Protein AF-A0A7Z9GWT7-F1 (afdb_monomer)

Radius of gyration: 31.23 Å; Cα contacts (8 Å, |Δi|>4): 702; chains: 1; bounding box: 98×39×109 Å

Structure (mmCIF, N/CA/C/O backbone):
data_AF-A0A7Z9GWT7-F1
#
_entry.id   AF-A0A7Z9GWT7-F1
#
loop_
_atom_site.group_PDB
_atom_site.id
_atom_site.type_symbol
_atom_site.label_atom_id
_atom_site.label_alt_id
_atom_site.label_comp_id
_atom_site.label_asym_id
_atom_site.label_entity_id
_atom_site.label_seq_id
_atom_site.pdbx_PDB_ins_code
_atom_site.Cartn_x
_atom_site.Cartn_y
_atom_site.Cartn_z
_atom_site.occupancy
_atom_site.B_iso_or_equiv
_atom_site.auth_seq_id
_atom_site.auth_comp_id
_atom_site.auth_asym_id
_atom_site.auth_atom_id
_atom_site.pdbx_PDB_model_num
ATOM 1 N N . MET A 1 1 ? 52.414 0.868 -56.654 1.00 43.12 1 MET A N 1
ATOM 2 C CA . MET A 1 1 ? 51.723 0.752 -55.351 1.00 43.12 1 MET A CA 1
ATOM 3 C C . MET A 1 1 ? 50.349 1.376 -55.510 1.00 43.12 1 MET A C 1
ATOM 5 O O . MET A 1 1 ? 50.290 2.550 -55.842 1.00 43.12 1 MET A O 1
ATOM 9 N N . ILE A 1 2 ? 49.265 0.613 -55.367 1.00 49.88 2 ILE A N 1
ATOM 10 C CA . ILE A 1 2 ? 47.903 1.167 -55.417 1.00 49.88 2 ILE A CA 1
ATOM 11 C C . ILE A 1 2 ? 47.632 1.771 -54.037 1.00 49.88 2 ILE A C 1
ATOM 13 O O . ILE A 1 2 ? 47.639 1.039 -53.046 1.00 49.88 2 ILE A O 1
ATOM 17 N N . SER A 1 3 ? 47.468 3.093 -53.942 1.00 56.50 3 SER A N 1
ATOM 18 C CA . SER A 1 3 ? 47.116 3.729 -52.673 1.00 56.50 3 SER A CA 1
ATOM 19 C C . SER A 1 3 ? 45.670 3.374 -52.325 1.00 56.50 3 SER A C 1
ATOM 21 O O . SER A 1 3 ? 44.743 3.606 -53.096 1.00 56.50 3 SER A O 1
ATOM 23 N N . ARG A 1 4 ? 45.463 2.769 -51.152 1.00 74.06 4 ARG A N 1
ATOM 24 C CA . ARG A 1 4 ? 44.128 2.624 -50.569 1.00 74.06 4 ARG A CA 1
ATOM 25 C C . ARG A 1 4 ? 43.854 3.872 -49.746 1.00 74.06 4 ARG A C 1
ATOM 27 O O . ARG A 1 4 ? 44.482 4.076 -48.711 1.00 74.06 4 ARG A O 1
ATOM 34 N N . THR A 1 5 ? 42.943 4.711 -50.217 1.00 76.25 5 THR A N 1
ATOM 35 C CA . THR A 1 5 ? 42.474 5.878 -49.467 1.00 76.25 5 THR A CA 1
ATOM 36 C C . THR A 1 5 ? 41.153 5.526 -48.795 1.00 76.25 5 THR A C 1
ATOM 38 O O . THR A 1 5 ? 40.232 5.058 -49.455 1.00 76.25 5 THR A O 1
ATOM 41 N N . SER A 1 6 ? 41.063 5.742 -47.484 1.00 82.56 6 SER A N 1
ATOM 42 C CA . SER A 1 6 ? 39.825 5.588 -46.714 1.00 82.56 6 SER A CA 1
ATOM 43 C C . SER A 1 6 ? 39.274 6.962 -46.338 1.00 82.56 6 SER A C 1
ATOM 45 O O . SER A 1 6 ? 40.044 7.903 -46.127 1.00 82.56 6 SER A O 1
ATOM 47 N N . ARG A 1 7 ? 37.948 7.082 -46.255 1.00 80.56 7 ARG A N 1
ATOM 48 C CA . ARG A 1 7 ? 37.246 8.251 -45.713 1.00 80.56 7 ARG A CA 1
ATOM 49 C C . ARG A 1 7 ? 36.142 7.769 -44.780 1.00 80.56 7 ARG A C 1
ATOM 51 O O . ARG A 1 7 ? 35.404 6.853 -45.129 1.00 80.56 7 ARG A O 1
ATOM 58 N N . THR A 1 8 ? 36.022 8.415 -43.628 1.00 83.75 8 THR A N 1
ATOM 59 C CA . THR A 1 8 ? 34.967 8.143 -42.647 1.00 83.75 8 THR A CA 1
ATOM 60 C C . THR A 1 8 ? 33.866 9.184 -42.792 1.00 83.75 8 THR A C 1
ATOM 62 O O . THR A 1 8 ? 34.156 10.373 -42.922 1.00 83.75 8 THR A O 1
ATOM 65 N N . LEU A 1 9 ? 32.610 8.739 -42.770 1.00 81.31 9 LEU A N 1
ATOM 66 C CA . LEU A 1 9 ? 31.438 9.605 -42.719 1.00 81.31 9 LEU A CA 1
ATOM 67 C C . LEU A 1 9 ? 30.723 9.386 -41.385 1.00 81.31 9 LEU A C 1
ATOM 69 O O . LEU A 1 9 ? 30.187 8.306 -41.143 1.00 81.31 9 LEU A O 1
ATOM 73 N N . ASP A 1 10 ? 30.687 10.419 -40.549 1.00 83.00 10 ASP A N 1
ATOM 74 C CA . ASP A 1 10 ? 29.952 10.389 -39.287 1.00 83.00 10 ASP A CA 1
ATOM 75 C C . ASP A 1 10 ? 28.521 10.887 -39.499 1.00 83.00 10 ASP A C 1
ATOM 77 O O . ASP A 1 10 ? 28.295 12.041 -39.868 1.00 83.00 10 ASP A O 1
ATOM 81 N N . VAL A 1 11 ? 27.539 10.028 -39.226 1.00 82.19 11 VAL A N 1
ATOM 82 C CA . VAL A 1 11 ? 26.118 10.390 -39.266 1.00 82.19 11 VAL A CA 1
ATOM 83 C C . VAL A 1 11 ? 25.553 10.397 -37.852 1.00 82.19 11 VAL A C 1
ATOM 85 O O . VAL A 1 11 ? 25.554 9.383 -37.158 1.00 82.19 11 VAL A O 1
ATOM 88 N N . ARG A 1 12 ? 25.060 11.564 -37.422 1.00 84.38 12 ARG A N 1
ATOM 89 C CA . ARG A 1 12 ? 24.382 11.746 -36.133 1.00 84.38 12 ARG A CA 1
ATOM 90 C C . ARG A 1 12 ? 22.877 11.769 -36.348 1.00 84.38 12 ARG A C 1
ATOM 92 O O . ARG A 1 12 ? 22.365 12.607 -37.086 1.00 84.38 12 ARG A O 1
ATOM 99 N N . CYS A 1 13 ? 22.173 10.876 -35.666 1.00 80.69 13 CYS A N 1
ATOM 100 C CA . CYS A 1 13 ? 20.720 10.776 -35.722 1.00 80.69 13 CYS A CA 1
ATOM 101 C C . CYS A 1 13 ? 20.126 10.980 -34.327 1.00 80.69 13 CYS A C 1
ATOM 103 O O . CYS A 1 13 ? 20.696 10.528 -33.336 1.00 80.69 13 CYS A O 1
ATOM 105 N N . GLN A 1 14 ? 18.955 11.615 -34.259 1.00 83.12 14 GLN A N 1
ATOM 106 C CA . GLN A 1 14 ? 18.136 11.676 -33.051 1.00 83.12 14 GLN A CA 1
ATOM 107 C C . GLN A 1 14 ? 16.881 10.831 -33.264 1.00 83.12 14 GLN A C 1
ATOM 109 O O . GLN A 1 14 ? 16.105 11.072 -34.191 1.00 83.12 14 GLN A O 1
ATOM 114 N N . ALA A 1 15 ? 16.684 9.840 -32.403 1.00 80.75 15 ALA A N 1
ATOM 115 C CA . ALA A 1 15 ? 15.474 9.035 -32.390 1.00 80.75 15 ALA A CA 1
ATOM 116 C C . ALA A 1 15 ? 14.265 9.886 -31.968 1.00 80.75 15 ALA A C 1
ATOM 118 O O . ALA A 1 15 ? 14.306 10.536 -30.926 1.00 80.75 15 ALA A O 1
ATOM 119 N N . LYS A 1 16 ? 13.185 9.865 -32.759 1.00 81.31 16 LYS A N 1
ATOM 120 C CA . LYS A 1 16 ? 11.905 10.518 -32.414 1.00 81.31 16 LYS A CA 1
ATOM 121 C C . LYS A 1 16 ? 10.839 9.540 -31.914 1.00 81.31 16 LYS A C 1
ATOM 123 O O . LYS A 1 16 ? 9.892 9.956 -31.260 1.00 81.31 16 LYS A O 1
ATOM 128 N N . SER A 1 17 ? 10.986 8.254 -32.220 1.00 76.50 17 SER A N 1
ATOM 129 C CA . SER A 1 17 ? 10.053 7.194 -31.841 1.00 76.50 17 SER A CA 1
ATOM 130 C C . SER A 1 17 ? 10.798 5.878 -31.637 1.00 76.50 17 SER A C 1
ATOM 132 O O . SER A 1 17 ? 11.856 5.663 -32.230 1.00 76.50 17 SER A O 1
ATOM 134 N N . ALA A 1 18 ? 10.231 4.991 -30.819 1.00 83.00 18 ALA A N 1
ATOM 135 C CA . ALA A 1 18 ? 10.712 3.620 -30.686 1.00 83.00 18 ALA A CA 1
ATOM 136 C C . ALA A 1 18 ? 10.493 2.813 -31.976 1.00 83.00 18 ALA A C 1
ATOM 138 O O . ALA A 1 18 ? 9.596 3.120 -32.764 1.00 83.00 18 ALA A O 1
ATOM 139 N N . GLY A 1 19 ? 11.296 1.768 -32.163 1.00 81.75 19 GLY A N 1
ATOM 140 C CA . GLY A 1 19 ? 11.216 0.862 -33.304 1.00 81.75 19 GLY A CA 1
ATOM 141 C C . GLY A 1 19 ? 12.569 0.272 -33.689 1.00 81.75 19 GLY A C 1
ATOM 142 O O . GLY A 1 19 ? 13.622 0.785 -33.305 1.00 81.75 19 GLY A O 1
ATOM 143 N N . ASP A 1 20 ? 12.526 -0.803 -34.469 1.00 86.06 20 ASP A N 1
ATOM 144 C CA . ASP A 1 20 ? 13.714 -1.388 -35.080 1.00 86.06 20 ASP A CA 1
ATOM 145 C C . ASP A 1 20 ? 14.019 -0.636 -36.381 1.00 86.06 20 ASP A C 1
ATOM 147 O O . ASP A 1 20 ? 13.187 -0.563 -37.287 1.00 86.06 20 ASP A O 1
ATOM 151 N N . ILE A 1 21 ? 15.206 -0.039 -36.465 1.00 88.38 21 ILE A N 1
ATOM 152 C CA . ILE A 1 21 ? 15.663 0.713 -37.634 1.00 88.38 21 ILE A CA 1
ATOM 153 C C . ILE A 1 21 ? 16.836 -0.022 -38.263 1.00 88.38 21 ILE A C 1
ATOM 155 O O . ILE A 1 21 ? 17.791 -0.391 -37.584 1.00 88.38 21 ILE A O 1
ATOM 159 N N . VAL A 1 22 ? 16.788 -0.180 -39.584 1.00 89.81 22 VAL A N 1
ATOM 160 C CA . VAL A 1 22 ? 17.919 -0.657 -40.379 1.00 89.81 22 VAL A CA 1
ATOM 161 C C . VAL A 1 22 ? 18.419 0.491 -41.244 1.00 89.81 22 VAL A C 1
ATOM 163 O O . VAL A 1 22 ? 17.719 0.956 -42.143 1.00 89.81 22 VAL A O 1
ATOM 166 N N . TYR A 1 23 ? 19.644 0.937 -40.986 1.00 86.94 23 TYR A N 1
ATOM 167 C CA . TYR A 1 23 ? 20.352 1.873 -41.849 1.00 86.94 23 TYR A CA 1
ATOM 168 C C . TYR A 1 23 ? 21.039 1.095 -42.960 1.00 86.94 23 TYR A C 1
ATOM 170 O O . TYR A 1 23 ? 21.875 0.237 -42.682 1.00 86.94 23 TYR A O 1
ATOM 178 N N . ARG A 1 24 ? 20.686 1.395 -44.213 1.00 90.62 24 ARG A N 1
ATOM 179 C CA . ARG A 1 24 ? 21.324 0.819 -45.400 1.00 90.62 24 ARG A CA 1
ATOM 180 C C . ARG A 1 24 ? 22.229 1.843 -46.062 1.00 90.62 24 ARG A C 1
ATOM 182 O O . ARG A 1 24 ? 21.809 2.960 -46.348 1.00 90.62 24 ARG A O 1
ATOM 189 N N . TRP A 1 25 ? 23.447 1.413 -46.336 1.00 89.00 25 TRP A N 1
ATOM 190 C CA . TRP A 1 25 ? 24.470 2.153 -47.047 1.00 89.00 25 TRP A CA 1
ATOM 191 C C . TRP A 1 25 ? 24.622 1.555 -48.431 1.00 89.00 25 TRP A C 1
ATOM 193 O O . TRP A 1 25 ? 24.753 0.342 -48.571 1.00 89.00 25 TRP A O 1
ATOM 203 N N . ASN A 1 26 ? 24.609 2.414 -49.440 1.00 91.31 26 ASN A N 1
ATOM 204 C CA . ASN A 1 26 ? 24.820 2.037 -50.826 1.00 91.31 26 ASN A CA 1
ATOM 205 C C . ASN A 1 26 ? 25.968 2.900 -51.353 1.00 91.31 26 ASN A C 1
ATOM 207 O O . ASN A 1 26 ? 25.861 4.126 -51.350 1.00 91.31 26 ASN A O 1
ATOM 211 N N . ALA A 1 27 ? 27.069 2.266 -51.748 1.00 89.19 27 ALA A N 1
ATOM 212 C CA . ALA A 1 27 ? 28.190 2.940 -52.387 1.00 89.19 27 ALA A CA 1
ATOM 213 C C . ALA A 1 27 ? 28.307 2.460 -53.834 1.00 89.19 27 ALA A C 1
ATOM 215 O O . ALA A 1 27 ? 28.219 1.261 -54.106 1.00 89.19 27 ALA A O 1
ATOM 216 N N . ARG A 1 28 ? 28.483 3.409 -54.756 1.00 91.75 28 ARG A N 1
ATOM 217 C CA . ARG A 1 28 ? 28.613 3.175 -56.197 1.00 91.75 28 ARG A CA 1
ATOM 218 C C . ARG A 1 28 ? 29.814 3.934 -56.737 1.00 91.75 28 ARG A C 1
ATOM 220 O O . ARG A 1 28 ? 30.127 5.007 -56.221 1.00 91.75 28 ARG A O 1
ATOM 227 N N . SER A 1 29 ? 30.441 3.400 -57.773 1.00 90.25 29 SER A N 1
ATOM 228 C CA . SER A 1 29 ? 31.495 4.066 -58.539 1.00 90.25 29 SER A CA 1
ATOM 229 C C . SER A 1 29 ? 31.115 4.194 -60.014 1.00 90.25 29 SER A C 1
ATOM 231 O O . SER A 1 29 ? 30.235 3.490 -60.512 1.00 90.25 29 SER A O 1
ATOM 233 N N . ASP A 1 30 ? 31.793 5.104 -60.714 1.00 91.25 30 ASP A N 1
ATOM 234 C CA . ASP A 1 30 ? 31.515 5.427 -62.120 1.00 91.25 30 ASP A CA 1
ATOM 235 C C . ASP A 1 30 ? 31.827 4.265 -63.082 1.00 91.25 30 ASP A C 1
ATOM 237 O O . ASP A 1 30 ? 31.249 4.182 -64.162 1.00 91.25 30 ASP A O 1
ATOM 241 N N . ASP A 1 31 ? 32.704 3.338 -62.682 1.00 91.62 31 ASP A N 1
ATOM 242 C CA . ASP A 1 31 ? 33.019 2.097 -63.407 1.00 91.62 31 ASP A CA 1
ATOM 243 C C . ASP A 1 31 ? 32.009 0.961 -63.143 1.00 91.62 31 ASP A C 1
ATOM 245 O O . ASP A 1 31 ? 32.187 -0.161 -63.617 1.00 91.62 31 ASP A O 1
ATOM 249 N N . GLY A 1 32 ? 30.925 1.252 -62.417 1.00 88.69 32 GLY A N 1
ATOM 250 C CA . GLY A 1 32 ? 29.801 0.342 -62.217 1.00 88.69 32 GLY A CA 1
ATOM 251 C C . GLY A 1 32 ? 29.929 -0.593 -61.015 1.00 88.69 32 GLY A C 1
ATOM 252 O O . GLY A 1 32 ? 29.066 -1.458 -60.850 1.00 88.69 32 GLY A O 1
ATOM 253 N N . LEU A 1 33 ? 30.945 -0.442 -60.153 1.00 91.19 33 LEU A N 1
ATOM 254 C CA . LEU A 1 33 ? 30.978 -1.195 -58.897 1.00 91.19 33 LEU A CA 1
ATOM 255 C C . LEU A 1 33 ? 29.902 -0.676 -57.944 1.00 91.19 33 LEU A C 1
ATOM 257 O O . LEU A 1 33 ? 29.632 0.521 -57.836 1.00 91.19 33 LEU A O 1
ATOM 261 N N . HIS A 1 34 ? 29.301 -1.607 -57.216 1.00 92.19 34 HIS A N 1
ATOM 262 C CA . HIS A 1 34 ? 28.263 -1.334 -56.239 1.00 92.19 34 HIS A CA 1
ATOM 263 C C . HIS A 1 34 ? 28.467 -2.234 -55.023 1.00 92.19 34 HIS A C 1
ATOM 265 O O . HIS A 1 34 ? 28.749 -3.424 -55.159 1.00 92.19 34 HIS A O 1
ATOM 271 N N . VAL A 1 35 ? 28.353 -1.657 -53.829 1.00 92.69 35 VAL A N 1
ATOM 272 C CA . VAL A 1 35 ? 28.377 -2.396 -52.567 1.00 92.69 35 VAL A CA 1
ATOM 273 C C . VAL A 1 35 ? 27.278 -1.880 -51.649 1.00 92.69 35 VAL A C 1
ATOM 275 O O . VAL A 1 35 ? 27.015 -0.675 -51.574 1.00 92.69 35 VAL A O 1
ATOM 278 N N . GLU A 1 36 ? 26.642 -2.804 -50.935 1.00 93.56 36 GLU A N 1
ATOM 279 C CA . GLU A 1 36 ? 25.680 -2.489 -49.886 1.00 93.56 36 GLU A CA 1
ATOM 280 C C . GLU A 1 36 ? 26.184 -2.970 -48.536 1.00 93.56 36 GLU A C 1
ATOM 282 O O . GLU A 1 36 ? 26.853 -3.996 -48.421 1.00 93.56 36 GLU A O 1
ATOM 287 N N . SER A 1 37 ? 25.840 -2.218 -47.501 1.00 91.44 37 SER A N 1
ATOM 288 C CA . SER A 1 37 ? 26.048 -2.615 -46.117 1.00 91.44 37 SER A CA 1
ATOM 289 C C . SER A 1 37 ? 24.869 -2.142 -45.284 1.00 91.44 37 SER A C 1
ATOM 291 O O . SER A 1 37 ? 24.210 -1.158 -45.623 1.00 91.44 37 SER A O 1
ATOM 293 N N . SER A 1 38 ? 24.578 -2.832 -44.188 1.00 91.50 38 SER A N 1
ATOM 294 C CA . SER A 1 38 ? 23.475 -2.462 -43.310 1.00 91.50 38 SER A CA 1
ATOM 295 C C . SER A 1 38 ? 23.840 -2.600 -41.844 1.00 91.50 38 SER A C 1
ATOM 297 O O . SER A 1 38 ? 24.479 -3.575 -41.460 1.00 91.50 38 SER A O 1
ATOM 299 N N . THR A 1 39 ? 23.339 -1.673 -41.032 1.00 89.38 39 THR A N 1
ATOM 300 C CA . THR A 1 39 ? 23.406 -1.719 -39.569 1.00 89.38 39 THR A CA 1
ATOM 301 C C . THR A 1 39 ? 21.999 -1.625 -39.005 1.00 89.38 39 THR A C 1
ATOM 303 O O . THR A 1 39 ? 21.246 -0.721 -39.366 1.00 89.38 39 THR A O 1
ATOM 306 N N . ALA A 1 40 ? 21.649 -2.544 -38.109 1.00 88.88 40 ALA A N 1
ATOM 307 C CA . ALA A 1 40 ? 20.389 -2.517 -37.382 1.00 88.88 40 ALA A CA 1
ATOM 308 C C . ALA A 1 40 ? 20.576 -1.912 -35.982 1.00 88.88 40 ALA A C 1
ATOM 310 O O . ALA A 1 40 ? 21.547 -2.219 -35.294 1.00 88.88 40 ALA A O 1
ATOM 311 N N . THR A 1 41 ? 19.612 -1.099 -35.557 1.00 85.56 41 THR A N 1
ATOM 312 C CA . THR A 1 41 ? 19.532 -0.499 -34.222 1.00 85.56 41 THR A CA 1
ATOM 313 C C . THR A 1 41 ? 18.096 -0.601 -33.718 1.00 85.56 41 THR A C 1
ATOM 315 O O . THR A 1 41 ? 17.166 -0.201 -34.414 1.00 85.56 41 THR A O 1
ATOM 318 N N . SER A 1 42 ? 17.907 -1.084 -32.490 1.00 82.00 42 SER A N 1
ATOM 319 C CA . SER A 1 42 ? 16.604 -1.089 -31.810 1.00 82.00 42 SER A CA 1
ATOM 320 C C . SER A 1 42 ? 16.487 0.143 -30.917 1.00 82.00 42 SER A C 1
ATOM 322 O O . SER A 1 42 ? 17.248 0.287 -29.962 1.00 82.00 42 SER A O 1
ATOM 324 N N . ILE A 1 43 ? 15.507 1.005 -31.181 1.00 84.50 43 ILE A N 1
ATOM 325 C CA . ILE A 1 43 ? 15.161 2.140 -30.321 1.00 84.50 43 ILE A CA 1
ATOM 326 C C . ILE A 1 43 ? 14.033 1.705 -29.392 1.00 84.50 43 ILE A C 1
ATOM 328 O O . ILE A 1 43 ? 12.952 1.324 -29.840 1.00 84.50 43 ILE A O 1
ATOM 332 N N . THR A 1 44 ? 14.263 1.786 -28.088 1.00 80.62 44 THR A N 1
ATOM 333 C CA . THR A 1 44 ? 13.283 1.404 -27.068 1.00 80.62 44 THR A CA 1
ATOM 334 C C . THR A 1 44 ? 12.715 2.635 -26.372 1.00 80.62 44 THR A C 1
ATOM 336 O O . THR A 1 44 ? 13.449 3.579 -26.101 1.00 80.62 44 THR A O 1
ATOM 339 N N . ALA A 1 45 ? 11.424 2.608 -26.040 1.00 82.06 45 ALA A N 1
ATOM 340 C CA . ALA A 1 45 ? 10.778 3.614 -25.198 1.00 82.06 45 ALA A CA 1
ATOM 341 C C . ALA A 1 45 ? 10.105 2.936 -24.004 1.00 82.06 45 ALA A C 1
ATOM 343 O O . ALA A 1 45 ? 9.613 1.812 -24.134 1.00 82.06 45 ALA A O 1
ATOM 344 N N . ALA A 1 46 ? 10.078 3.631 -22.867 1.00 85.56 46 ALA A N 1
ATOM 345 C CA . ALA A 1 46 ? 9.307 3.235 -21.698 1.00 85.56 46 ALA A CA 1
ATOM 346 C C . ALA A 1 46 ? 7.825 3.088 -22.066 1.00 85.56 46 ALA A C 1
ATOM 348 O O . ALA A 1 46 ? 7.270 3.912 -22.794 1.00 85.56 46 ALA A O 1
ATOM 349 N N . LYS A 1 47 ? 7.185 2.027 -21.572 1.00 90.00 47 LYS A N 1
ATOM 350 C CA . LYS A 1 47 ? 5.758 1.785 -21.788 1.00 90.00 47 LYS A CA 1
ATOM 351 C C . LYS A 1 47 ? 5.180 0.974 -20.640 1.00 90.00 47 LYS A C 1
ATOM 353 O O . LYS A 1 47 ? 5.654 -0.126 -20.344 1.00 90.00 47 LYS A O 1
ATOM 358 N N . LEU A 1 48 ? 4.131 1.513 -20.036 1.00 91.31 48 LEU A N 1
ATOM 359 C CA . LEU A 1 48 ? 3.418 0.907 -18.920 1.00 91.31 48 LEU A CA 1
ATOM 360 C C . LEU A 1 48 ? 1.979 0.574 -19.330 1.00 91.31 48 LEU A C 1
ATOM 362 O O . LEU A 1 48 ? 1.394 1.239 -20.180 1.00 91.31 48 LEU A O 1
ATOM 366 N N . ASP A 1 49 ? 1.430 -0.470 -18.730 1.00 93.50 49 ASP A N 1
ATOM 367 C CA . ASP A 1 49 ? 0.046 -0.907 -18.869 1.00 93.50 49 ASP A CA 1
ATOM 368 C C . ASP A 1 49 ? -0.531 -1.127 -17.467 1.00 93.50 49 ASP A C 1
ATOM 370 O O . ASP A 1 49 ? 0.132 -1.721 -16.612 1.00 93.50 49 ASP A O 1
ATOM 374 N N . VAL A 1 50 ? -1.738 -0.623 -17.216 1.00 94.75 50 VAL A N 1
ATOM 375 C CA . VAL A 1 50 ? -2.406 -0.709 -15.912 1.00 94.75 50 VAL A CA 1
ATOM 376 C C . VAL A 1 50 ? -3.825 -1.207 -16.130 1.00 94.75 50 VAL A C 1
ATOM 378 O O . VAL A 1 50 ? -4.571 -0.662 -16.939 1.00 94.75 50 VAL A O 1
ATOM 381 N N . SER A 1 51 ? -4.211 -2.249 -15.403 1.00 92.44 51 SER A N 1
ATOM 382 C CA . SER A 1 51 ? -5.559 -2.814 -15.452 1.00 92.44 51 SER A CA 1
ATOM 383 C C . SER A 1 51 ? -6.043 -3.192 -14.060 1.00 92.44 51 SER A C 1
ATOM 385 O O . SER A 1 51 ? -5.254 -3.313 -13.126 1.00 92.44 51 SER A O 1
ATOM 387 N N . MET A 1 52 ? -7.354 -3.358 -13.907 1.00 95.12 52 MET A N 1
ATOM 388 C CA . MET A 1 52 ? -7.974 -3.606 -12.612 1.00 95.12 52 MET A CA 1
ATOM 389 C C . MET A 1 52 ? -9.114 -4.609 -12.727 1.00 95.12 52 MET A C 1
ATOM 391 O O . MET A 1 52 ? -9.981 -4.510 -13.601 1.00 95.12 52 MET A O 1
ATOM 395 N N . THR A 1 53 ? -9.110 -5.573 -11.815 1.00 93.19 53 THR A N 1
ATOM 396 C CA . THR A 1 53 ? -10.125 -6.625 -11.693 1.00 93.19 53 THR A CA 1
ATOM 397 C C . THR A 1 53 ? -10.702 -6.618 -10.284 1.00 93.19 53 THR A C 1
ATOM 399 O O . THR A 1 53 ? -10.033 -6.174 -9.360 1.00 93.19 53 THR A O 1
ATOM 402 N N . GLY A 1 54 ? -11.946 -7.055 -10.120 1.00 94.38 54 GLY A N 1
ATOM 403 C CA . GLY A 1 54 ? -12.639 -7.051 -8.833 1.00 94.38 54 GLY A CA 1
ATOM 404 C C . GLY A 1 54 ? -14.140 -7.287 -9.006 1.00 94.38 54 GLY A C 1
ATOM 405 O O . GLY A 1 54 ? -14.599 -7.447 -10.148 1.00 94.38 54 GLY A O 1
ATOM 406 N N . PRO A 1 55 ? -14.901 -7.326 -7.904 1.00 94.88 55 PRO A N 1
ATOM 407 C CA . PRO A 1 55 ? -16.329 -7.601 -7.940 1.00 94.88 55 PRO A CA 1
ATOM 408 C C . PRO A 1 55 ? -17.109 -6.480 -8.630 1.00 94.88 55 PRO A C 1
ATOM 410 O O . PRO A 1 55 ? -16.729 -5.311 -8.597 1.00 94.88 55 PRO A O 1
ATOM 413 N N . GLN A 1 56 ? -18.226 -6.855 -9.255 1.00 95.38 56 GLN A N 1
ATOM 414 C CA . GLN A 1 56 ? -19.168 -5.903 -9.856 1.00 95.38 56 GLN A CA 1
ATOM 415 C C . GLN A 1 56 ? -20.233 -5.433 -8.860 1.00 95.38 56 GLN A C 1
ATOM 417 O O . GLN A 1 56 ? -20.804 -4.362 -9.041 1.00 95.38 56 GLN A O 1
ATOM 422 N N . THR A 1 57 ? -20.489 -6.211 -7.808 1.00 95.75 57 THR A N 1
ATOM 423 C CA . THR A 1 57 ? -21.511 -5.931 -6.794 1.00 95.75 57 THR A CA 1
ATOM 424 C C . THR A 1 57 ? -21.019 -6.318 -5.407 1.00 95.75 57 THR A C 1
ATOM 426 O O . THR A 1 57 ? -20.264 -7.282 -5.287 1.00 95.75 57 THR A O 1
ATOM 429 N N . ALA A 1 58 ? -21.487 -5.619 -4.375 1.00 96.12 58 ALA A N 1
ATOM 430 C CA . ALA A 1 58 ? -21.227 -5.948 -2.972 1.00 96.12 58 ALA A CA 1
ATOM 431 C C . ALA A 1 58 ? -22.365 -5.455 -2.072 1.00 96.12 58 ALA A C 1
ATOM 433 O O . ALA A 1 58 ? -23.185 -4.641 -2.502 1.00 96.12 58 ALA A O 1
ATOM 434 N N . ARG A 1 59 ? -22.417 -5.909 -0.822 1.00 95.25 59 ARG A N 1
ATOM 435 C CA . ARG A 1 59 ? -23.333 -5.377 0.197 1.00 95.25 59 ARG A CA 1
ATOM 436 C C . ARG A 1 59 ? -22.606 -4.415 1.126 1.00 95.25 59 ARG A C 1
ATOM 438 O O . ARG A 1 59 ? -21.424 -4.587 1.416 1.00 95.25 59 ARG A O 1
ATOM 445 N N . VAL A 1 60 ? -23.322 -3.408 1.621 1.00 94.81 60 VAL A N 1
ATOM 446 C CA . VAL A 1 60 ? -22.842 -2.599 2.753 1.00 94.81 60 VAL A CA 1
ATOM 447 C C . VAL A 1 60 ? -22.489 -3.534 3.908 1.00 94.81 60 VAL A C 1
ATOM 449 O O . VAL A 1 60 ? -23.246 -4.450 4.192 1.00 94.81 60 VAL A O 1
ATOM 452 N N . GLY A 1 61 ? -21.336 -3.328 4.539 1.00 90.50 61 GLY A N 1
ATOM 453 C CA . GLY A 1 61 ? -20.824 -4.221 5.580 1.00 90.50 61 GLY A CA 1
ATOM 454 C C . GLY A 1 61 ? -19.731 -5.183 5.099 1.00 90.50 61 GLY A C 1
ATOM 455 O O . GLY A 1 61 ? -18.839 -5.527 5.878 1.00 90.50 61 GLY A O 1
ATOM 456 N N . GLU A 1 62 ? -19.734 -5.569 3.821 1.00 95.00 62 GLU A N 1
ATOM 457 C CA . GLU A 1 62 ? -18.785 -6.548 3.277 1.00 95.00 62 GLU A CA 1
ATOM 458 C C . GLU A 1 62 ? -17.374 -5.971 3.089 1.00 95.00 62 GLU A C 1
ATOM 460 O O . GLU A 1 62 ? -17.157 -4.753 3.079 1.00 95.00 62 GLU A O 1
ATOM 465 N N . GLN A 1 63 ? -16.399 -6.870 2.944 1.00 96.25 63 GLN A N 1
ATOM 466 C CA . GLN A 1 63 ? -15.076 -6.556 2.412 1.00 96.25 63 GLN A CA 1
ATOM 467 C C . GLN A 1 63 ? -14.958 -7.107 0.992 1.00 96.25 63 GLN A C 1
ATOM 469 O O . GLN A 1 63 ? -15.336 -8.246 0.725 1.00 96.25 63 GLN A O 1
ATOM 474 N N . VAL A 1 64 ? -14.415 -6.297 0.092 1.00 96.19 64 VAL A N 1
ATOM 475 C CA . VAL A 1 64 ? -14.149 -6.649 -1.301 1.00 96.19 64 VAL A CA 1
ATOM 476 C C . VAL A 1 64 ? -12.688 -6.424 -1.631 1.00 96.19 64 VAL A C 1
ATOM 478 O O . VAL A 1 64 ? -12.063 -5.520 -1.084 1.00 96.19 64 VAL A O 1
ATOM 481 N N . GLU A 1 65 ? -12.159 -7.203 -2.567 1.00 95.38 65 GLU A N 1
ATOM 482 C CA . GLU A 1 65 ? -10.794 -7.045 -3.056 1.00 95.38 65 GLU A CA 1
ATOM 483 C C . GLU A 1 65 ? -10.796 -6.652 -4.536 1.00 95.38 65 GLU A C 1
ATOM 485 O O . GLU A 1 65 ? -11.484 -7.254 -5.366 1.00 95.38 65 GLU A O 1
ATOM 490 N N . PHE A 1 66 ? -9.994 -5.644 -4.865 1.00 94.69 66 PHE A N 1
ATOM 491 C CA . PHE A 1 66 ? -9.612 -5.315 -6.227 1.00 94.69 66 PHE A CA 1
ATOM 492 C C . PHE A 1 66 ? -8.162 -5.707 -6.460 1.00 94.69 66 PHE A C 1
ATOM 494 O O . PHE A 1 66 ? -7.280 -5.362 -5.683 1.00 94.69 66 PHE A O 1
ATOM 501 N N . GLN A 1 67 ? -7.895 -6.386 -7.568 1.00 93.00 67 GLN A N 1
ATOM 502 C CA . GLN A 1 67 ? -6.543 -6.712 -7.991 1.00 93.00 67 GLN A CA 1
ATOM 503 C C . GLN A 1 67 ? -6.133 -5.773 -9.124 1.00 93.00 67 GLN A C 1
ATOM 505 O O . GLN A 1 67 ? -6.611 -5.892 -10.261 1.00 93.00 67 GLN A O 1
ATOM 510 N N . ILE A 1 68 ? -5.216 -4.863 -8.810 1.00 93.50 68 ILE A N 1
ATOM 511 C CA . ILE A 1 68 ? -4.584 -3.949 -9.758 1.00 93.50 68 ILE A CA 1
ATOM 512 C C . ILE A 1 68 ? -3.392 -4.661 -10.377 1.00 93.50 68 ILE A C 1
ATOM 514 O O . ILE A 1 68 ? -2.585 -5.276 -9.687 1.00 93.50 68 ILE A O 1
ATOM 518 N N . THR A 1 69 ? -3.271 -4.593 -11.691 1.00 88.56 69 THR A N 1
ATOM 519 C CA . THR A 1 69 ? -2.179 -5.194 -12.447 1.00 88.56 69 THR A CA 1
ATOM 520 C C . THR A 1 69 ? -1.407 -4.102 -13.161 1.00 88.56 69 THR A C 1
ATOM 522 O O . THR A 1 69 ? -1.964 -3.409 -14.008 1.00 88.56 69 THR A O 1
ATOM 525 N N . ILE A 1 70 ? -0.122 -3.982 -12.840 1.00 91.06 70 ILE A N 1
ATOM 526 C CA . ILE A 1 70 ? 0.801 -3.002 -13.414 1.00 91.06 70 ILE A CA 1
ATOM 527 C C . ILE A 1 70 ? 1.847 -3.786 -14.194 1.00 91.06 70 ILE A C 1
ATOM 529 O O . ILE A 1 70 ? 2.543 -4.626 -13.623 1.00 91.06 70 ILE A O 1
ATOM 533 N N . ARG A 1 71 ? 1.954 -3.547 -15.499 1.00 91.00 71 ARG A N 1
ATOM 534 C CA . ARG A 1 71 ? 2.848 -4.289 -16.388 1.00 91.00 71 ARG A CA 1
ATOM 535 C C . ARG A 1 71 ? 3.750 -3.346 -17.165 1.00 91.00 71 ARG A C 1
ATOM 537 O O . ARG A 1 71 ? 3.283 -2.461 -17.876 1.00 91.00 71 ARG A O 1
ATOM 544 N N . ASN A 1 72 ? 5.051 -3.597 -17.096 1.00 92.62 72 ASN A N 1
ATOM 545 C CA . ASN A 1 72 ? 6.013 -2.987 -17.996 1.00 92.62 72 ASN A CA 1
ATOM 546 C C . ASN A 1 72 ? 5.959 -3.724 -19.339 1.00 92.62 72 ASN A C 1
ATOM 548 O O . ASN A 1 72 ? 6.389 -4.869 -19.451 1.00 92.62 72 ASN A O 1
ATOM 552 N N . THR A 1 73 ? 5.413 -3.073 -20.363 1.00 92.31 73 THR A N 1
ATOM 553 C CA . THR A 1 73 ? 5.282 -3.649 -21.714 1.00 92.31 73 THR A CA 1
ATOM 554 C C . THR A 1 73 ? 6.432 -3.251 -22.636 1.00 92.31 73 THR A C 1
ATOM 556 O O . THR A 1 73 ? 6.399 -3.539 -23.833 1.00 92.31 73 THR A O 1
ATOM 559 N N . SER A 1 74 ? 7.452 -2.588 -22.092 1.00 89.25 74 SER A N 1
ATOM 560 C CA . SER A 1 74 ? 8.638 -2.169 -22.827 1.00 89.25 74 SER A CA 1
ATOM 561 C C . SER A 1 74 ? 9.825 -3.114 -22.643 1.00 89.25 74 SER A C 1
ATOM 563 O O . SER A 1 74 ? 9.811 -4.027 -21.817 1.00 89.25 74 SER A O 1
ATOM 565 N N . LYS A 1 75 ? 10.880 -2.857 -23.425 1.00 86.56 75 LYS A N 1
ATOM 566 C CA . LYS A 1 75 ? 12.192 -3.512 -23.313 1.00 86.56 75 LYS A CA 1
ATOM 567 C C . LYS A 1 75 ? 13.139 -2.795 -22.328 1.00 86.56 75 LYS A C 1
ATOM 569 O O . LYS A 1 75 ? 14.300 -3.175 -22.235 1.00 86.56 75 LYS A O 1
ATOM 574 N N . VAL A 1 76 ? 12.674 -1.753 -21.629 1.00 87.50 76 VAL A N 1
ATOM 575 C CA . VAL A 1 76 ? 13.474 -0.931 -20.701 1.00 87.50 76 VAL A CA 1
ATOM 576 C C . VAL A 1 76 ? 12.976 -1.150 -19.279 1.00 87.50 76 VAL A C 1
ATOM 578 O O . VAL A 1 76 ? 11.775 -1.293 -19.069 1.00 87.50 76 VAL A O 1
ATOM 581 N N . ASN A 1 77 ? 13.873 -1.172 -18.295 1.00 84.88 77 ASN A N 1
ATOM 582 C CA . ASN A 1 77 ? 13.479 -1.208 -16.887 1.00 84.88 77 ASN A CA 1
ATOM 583 C C . ASN A 1 77 ? 12.862 0.135 -16.486 1.00 84.88 77 ASN A C 1
ATOM 585 O O . ASN A 1 77 ? 13.487 1.172 -16.685 1.00 84.88 77 ASN A O 1
ATOM 589 N N . LEU A 1 78 ? 11.668 0.105 -15.900 1.00 84.88 78 LEU A N 1
ATOM 590 C CA . LEU A 1 78 ? 11.007 1.296 -15.368 1.00 84.88 78 LEU A CA 1
ATOM 591 C C . LEU A 1 78 ? 11.392 1.462 -13.902 1.00 84.88 78 LEU A C 1
ATOM 593 O O . LEU A 1 78 ? 11.432 0.468 -13.174 1.00 84.88 78 LEU A O 1
ATOM 597 N N . THR A 1 79 ? 11.652 2.689 -13.462 1.00 84.31 79 THR A N 1
ATOM 598 C CA . THR A 1 79 ? 12.002 2.998 -12.068 1.00 84.31 79 THR A CA 1
ATOM 599 C C . THR A 1 79 ? 11.069 4.045 -11.468 1.00 84.31 79 THR A C 1
ATOM 601 O O . THR A 1 79 ? 10.347 4.738 -12.190 1.00 84.31 79 THR A O 1
ATOM 604 N N . ASN A 1 80 ? 11.059 4.118 -10.131 1.00 82.25 80 ASN A N 1
ATOM 605 C CA . ASN A 1 80 ? 10.291 5.088 -9.342 1.00 82.25 80 ASN A CA 1
ATOM 606 C C . ASN A 1 80 ? 8.828 5.189 -9.791 1.00 82.25 80 ASN A C 1
ATOM 608 O O . ASN A 1 80 ? 8.326 6.266 -10.111 1.00 82.25 80 ASN A O 1
ATOM 612 N N . ILE A 1 81 ? 8.165 4.039 -9.873 1.00 89.44 81 ILE A N 1
ATOM 613 C CA . ILE A 1 81 ? 6.781 3.954 -10.320 1.00 89.44 81 ILE A CA 1
ATOM 614 C C . ILE A 1 81 ? 5.900 4.336 -9.130 1.00 89.44 81 ILE A C 1
ATOM 616 O O . ILE A 1 81 ? 5.821 3.601 -8.145 1.00 89.44 81 ILE A O 1
ATOM 620 N N . ALA A 1 82 ? 5.263 5.496 -9.215 1.00 86.88 82 ALA 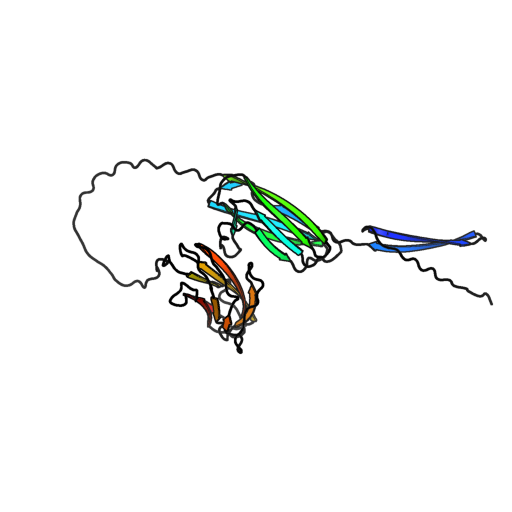A N 1
ATOM 621 C CA . ALA A 1 82 ? 4.340 6.001 -8.213 1.00 86.88 82 ALA A CA 1
ATOM 622 C C . ALA A 1 82 ? 2.912 5.620 -8.607 1.00 86.88 82 ALA A C 1
ATOM 624 O O . ALA A 1 82 ? 2.460 5.974 -9.692 1.00 86.88 82 ALA A O 1
ATOM 625 N N . LEU A 1 83 ? 2.210 4.912 -7.726 1.00 91.00 83 LEU A N 1
ATOM 626 C CA . LEU A 1 83 ? 0.792 4.600 -7.862 1.00 91.00 83 LEU A CA 1
ATOM 627 C C . LEU A 1 83 ? -0.004 5.436 -6.859 1.00 91.00 83 LEU A C 1
ATOM 629 O O . LEU A 1 83 ? 0.304 5.426 -5.669 1.00 91.00 83 LEU A O 1
ATOM 633 N N . SER A 1 84 ? -1.042 6.115 -7.336 1.00 89.75 84 SER A N 1
ATOM 634 C CA . SER A 1 84 ? -2.071 6.776 -6.535 1.00 89.75 84 SER A CA 1
ATOM 635 C C . SER A 1 84 ? -3.419 6.133 -6.851 1.00 89.75 84 SER A C 1
ATOM 637 O O . SER A 1 84 ? -3.825 6.071 -8.009 1.00 89.75 84 SER A O 1
ATOM 639 N N . ASP A 1 85 ? -4.107 5.626 -5.835 1.00 93.62 85 ASP A N 1
ATOM 640 C CA . ASP A 1 85 ? -5.486 5.160 -5.949 1.00 93.62 85 ASP A CA 1
ATOM 641 C C . ASP A 1 85 ? -6.419 6.145 -5.263 1.00 93.62 85 ASP A C 1
ATOM 643 O O . ASP A 1 85 ? -6.334 6.312 -4.048 1.00 93.62 85 ASP A O 1
ATOM 647 N N . ARG A 1 86 ? -7.318 6.769 -6.027 1.00 94.94 86 ARG A N 1
ATOM 648 C CA . ARG A 1 86 ? -8.387 7.622 -5.503 1.00 94.94 86 ARG A CA 1
ATOM 649 C C . ARG A 1 86 ? -9.719 6.900 -5.578 1.00 94.94 86 ARG A C 1
ATOM 651 O O . ARG A 1 86 ? -10.123 6.487 -6.659 1.00 94.94 86 ARG A O 1
ATOM 658 N N . PHE A 1 87 ? -10.449 6.834 -4.475 1.00 96.62 87 PHE A N 1
ATOM 659 C CA . PHE A 1 87 ? -11.690 6.061 -4.392 1.00 96.62 87 PHE A CA 1
ATOM 660 C C . PHE A 1 87 ? -12.837 6.839 -3.755 1.00 96.62 87 PHE A C 1
ATOM 662 O O . PHE A 1 87 ? -12.635 7.778 -2.984 1.00 96.62 87 PHE A O 1
ATOM 669 N N . ASP A 1 88 ? -14.060 6.443 -4.099 1.00 95.44 88 ASP A N 1
ATOM 670 C CA . ASP A 1 88 ? -15.278 7.141 -3.710 1.00 95.44 88 ASP A CA 1
ATOM 671 C C . ASP A 1 88 ? -15.617 7.001 -2.223 1.00 95.44 88 ASP A C 1
ATOM 673 O O . ASP A 1 88 ? -15.239 6.061 -1.517 1.00 95.44 88 ASP A O 1
ATOM 677 N N . VAL A 1 89 ? -16.429 7.946 -1.745 1.00 87.19 89 VAL A N 1
ATOM 678 C CA . VAL A 1 89 ? -17.063 7.834 -0.433 1.00 87.19 89 VAL A CA 1
ATOM 679 C C . VAL A 1 89 ? -17.978 6.613 -0.392 1.00 87.19 89 VAL A C 1
ATOM 681 O O . VAL A 1 89 ? -18.958 6.530 -1.117 1.00 87.19 89 VAL A O 1
ATOM 684 N N . GLY A 1 90 ? -17.680 5.683 0.510 1.00 91.38 90 GLY A N 1
ATOM 685 C CA . GLY A 1 90 ? -18.356 4.387 0.579 1.00 91.38 90 GLY A CA 1
ATOM 686 C C . GLY A 1 90 ? -17.383 3.226 0.434 1.00 91.38 90 GLY A C 1
ATOM 687 O O . GLY A 1 90 ? -17.689 2.142 0.913 1.00 91.38 90 GLY A O 1
ATOM 688 N N . LEU A 1 91 ? -16.192 3.473 -0.117 1.00 94.94 91 LEU A N 1
ATOM 689 C CA . LEU A 1 91 ? -15.047 2.578 -0.015 1.00 94.94 91 LEU A CA 1
ATOM 690 C C . LEU A 1 91 ? -14.158 3.044 1.139 1.00 94.94 91 LEU A C 1
ATOM 692 O O . LEU A 1 91 ? -13.770 4.211 1.219 1.00 94.94 91 LEU A O 1
ATOM 696 N N . GLN A 1 92 ? -13.867 2.136 2.062 1.00 93.00 92 GLN A N 1
ATOM 697 C CA . GLN A 1 92 ? -12.930 2.367 3.155 1.00 93.00 92 GLN A CA 1
ATOM 698 C C . GLN A 1 92 ? -11.800 1.358 3.017 1.00 93.00 92 GLN A C 1
ATOM 700 O O . GLN A 1 92 ? -12.048 0.158 3.113 1.00 93.00 92 GLN A O 1
ATOM 705 N N . HIS A 1 93 ? -10.582 1.828 2.747 1.00 92.31 93 HIS A N 1
ATOM 706 C CA . HIS A 1 93 ? -9.455 0.931 2.527 1.00 92.31 93 HIS A CA 1
ATOM 707 C C . HIS A 1 93 ? -9.212 0.080 3.767 1.00 92.31 93 HIS A C 1
ATOM 709 O O . HIS A 1 93 ? -9.269 0.581 4.890 1.00 92.31 93 HIS A O 1
ATOM 715 N N . VAL A 1 94 ? -8.963 -1.201 3.548 1.00 87.38 94 VAL A N 1
ATOM 716 C CA . VAL A 1 94 ? -8.509 -2.135 4.565 1.00 87.38 94 VAL A CA 1
ATOM 717 C C . VAL A 1 94 ? -7.084 -2.490 4.198 1.00 87.38 94 VAL A C 1
ATOM 719 O O . VAL A 1 94 ? -6.842 -3.071 3.137 1.00 87.38 94 VAL A O 1
ATOM 722 N N . ASP A 1 95 ? -6.145 -2.087 5.046 1.00 82.56 95 ASP A N 1
ATOM 723 C CA . ASP A 1 95 ? -4.755 -2.454 4.843 1.00 82.56 95 ASP A CA 1
ATOM 724 C C . ASP A 1 95 ? -4.579 -3.972 5.031 1.00 82.56 95 ASP A C 1
ATOM 726 O O . ASP A 1 95 ? -5.460 -4.698 5.501 1.00 82.56 95 ASP A O 1
ATOM 730 N N . ARG A 1 96 ? -3.402 -4.482 4.678 1.00 75.00 96 ARG A N 1
ATOM 731 C CA . ARG A 1 96 ? -3.059 -5.904 4.858 1.00 75.00 96 ARG A CA 1
ATOM 732 C C . ARG A 1 96 ? -3.105 -6.377 6.325 1.00 75.00 96 ARG A C 1
ATOM 734 O O . ARG A 1 96 ? -2.933 -7.564 6.579 1.00 75.00 96 ARG A O 1
ATOM 741 N N . PHE A 1 97 ? -3.289 -5.462 7.276 1.00 73.62 97 PHE A N 1
ATOM 742 C CA . PHE A 1 97 ? -3.395 -5.717 8.709 1.00 73.62 97 PHE A CA 1
ATOM 743 C C . PHE A 1 97 ? -4.846 -5.696 9.195 1.00 73.62 97 PHE A C 1
ATOM 745 O O . PHE A 1 97 ? -5.095 -5.642 10.397 1.00 73.62 97 PHE A O 1
ATOM 752 N N . GLN A 1 98 ? -5.811 -5.730 8.271 1.00 81.62 98 GLN A N 1
ATOM 753 C CA . GLN A 1 98 ? -7.242 -5.650 8.560 1.00 81.62 98 GLN A CA 1
ATOM 754 C C . GLN A 1 98 ? -7.656 -4.343 9.253 1.00 81.62 98 GLN A C 1
ATOM 756 O O . GLN A 1 98 ? -8.765 -4.239 9.788 1.00 81.62 98 GLN A O 1
ATOM 761 N N . THR A 1 99 ? -6.804 -3.317 9.194 1.00 80.06 99 THR A N 1
ATOM 762 C CA . THR A 1 99 ? -7.089 -1.996 9.743 1.00 80.06 99 THR A CA 1
ATOM 763 C C . THR A 1 99 ? -7.758 -1.143 8.682 1.00 80.06 99 THR A C 1
ATOM 765 O O . THR A 1 99 ? -7.290 -1.015 7.550 1.00 80.06 99 THR A O 1
ATOM 768 N N . ARG A 1 100 ? -8.895 -0.549 9.050 1.00 82.88 100 ARG A N 1
ATOM 769 C CA . ARG A 1 100 ? -9.641 0.333 8.156 1.00 82.88 100 ARG A CA 1
ATOM 770 C C . ARG A 1 100 ? -9.055 1.742 8.197 1.00 82.88 100 ARG A C 1
ATOM 772 O O . ARG A 1 100 ? -8.891 2.303 9.278 1.00 82.88 100 ARG A O 1
ATOM 779 N N . SER A 1 101 ? -8.828 2.345 7.033 1.00 75.44 101 SER A N 1
ATOM 780 C CA . SER A 1 101 ? -8.420 3.747 6.910 1.00 75.44 101 SER A CA 1
ATOM 781 C C . SER A 1 101 ? -9.425 4.676 7.595 1.00 75.44 101 SER A C 1
ATOM 783 O O . SER A 1 101 ? -10.632 4.420 7.537 1.00 75.44 101 SER A O 1
ATOM 785 N N . ALA A 1 102 ? -8.969 5.789 8.171 1.00 71.31 102 ALA A N 1
ATOM 786 C CA . ALA A 1 102 ? -9.853 6.746 8.831 1.00 71.31 102 ALA A CA 1
ATOM 787 C C . ALA A 1 102 ? -10.977 7.266 7.900 1.00 71.31 102 ALA A C 1
ATOM 789 O O . ALA A 1 102 ? -10.770 7.410 6.684 1.00 71.31 102 ALA A O 1
ATOM 790 N N . PRO A 1 103 ? -12.175 7.577 8.436 1.00 66.00 103 PRO A N 1
ATOM 791 C CA . PRO A 1 103 ? -13.244 8.185 7.653 1.00 66.00 103 PRO A CA 1
ATOM 792 C C . PRO A 1 103 ? -12.781 9.517 7.046 1.00 66.00 103 PRO A C 1
ATOM 794 O O . PRO A 1 103 ? -12.514 10.472 7.761 1.00 66.00 103 PRO A O 1
ATOM 797 N N . GLY A 1 104 ? -12.694 9.581 5.717 1.00 69.19 104 GLY A N 1
ATOM 798 C CA . GLY A 1 104 ? -12.249 10.782 4.996 1.00 69.19 104 GLY A CA 1
ATOM 799 C C . GLY A 1 104 ? -10.963 10.583 4.201 1.00 69.19 104 GLY A C 1
ATOM 800 O O . GLY A 1 104 ? -10.735 11.330 3.254 1.00 69.19 104 GLY A O 1
ATOM 801 N N . ILE A 1 105 ? -10.193 9.527 4.487 1.00 72.62 105 ILE A N 1
ATOM 802 C CA . ILE A 1 105 ? -9.144 9.074 3.572 1.00 72.62 105 ILE A CA 1
ATOM 803 C C . ILE A 1 105 ? -9.801 8.584 2.278 1.00 72.62 105 ILE A C 1
ATOM 805 O O . ILE A 1 105 ? -10.812 7.869 2.290 1.00 72.62 105 ILE A O 1
ATOM 809 N N . ARG A 1 106 ? -9.255 9.056 1.158 1.00 81.88 106 ARG A N 1
ATOM 810 C CA . ARG A 1 106 ? -9.754 8.829 -0.208 1.00 81.88 106 ARG A CA 1
ATOM 811 C C . ARG A 1 106 ? -8.631 8.583 -1.204 1.00 81.88 106 ARG A C 1
ATOM 813 O O . ARG A 1 106 ? -8.887 8.556 -2.401 1.00 81.88 106 ARG A O 1
ATOM 820 N N . GLU A 1 107 ? -7.401 8.478 -0.715 1.00 86.25 107 GLU A N 1
ATOM 821 C CA . GLU A 1 107 ? -6.233 8.250 -1.545 1.00 86.25 107 GLU A CA 1
ATOM 822 C C . GLU A 1 107 ? -5.278 7.275 -0.850 1.00 86.25 107 GLU A C 1
ATOM 824 O O . GLU A 1 107 ? -4.977 7.446 0.332 1.00 86.25 107 GLU A O 1
ATOM 829 N N . ILE A 1 108 ? -4.798 6.274 -1.585 1.00 85.44 108 ILE A N 1
ATOM 830 C CA . ILE A 1 108 ? -3.673 5.415 -1.195 1.00 85.44 108 ILE A CA 1
ATOM 831 C C . ILE A 1 108 ? -2.523 5.711 -2.149 1.00 85.44 108 ILE A C 1
ATOM 833 O O . ILE A 1 108 ? -2.730 5.813 -3.357 1.00 85.44 108 ILE A O 1
ATOM 837 N N . ARG A 1 109 ? -1.300 5.819 -1.624 1.00 83.50 109 ARG A N 1
ATOM 838 C CA . ARG A 1 109 ? -0.095 5.978 -2.442 1.00 83.50 109 ARG A CA 1
ATOM 839 C C . ARG A 1 109 ? 0.860 4.828 -2.198 1.00 83.50 109 ARG A C 1
ATOM 841 O O . ARG A 1 109 ? 1.196 4.537 -1.057 1.00 83.50 109 ARG A O 1
ATOM 848 N N . LEU A 1 110 ? 1.314 4.207 -3.277 1.00 81.25 110 LEU A N 1
ATOM 849 C CA . LEU A 1 110 ? 2.291 3.125 -3.260 1.00 81.25 110 LEU A CA 1
ATOM 850 C C . LEU A 1 110 ? 3.455 3.486 -4.181 1.00 81.25 110 LEU A C 1
ATOM 852 O O . LEU A 1 110 ? 3.277 4.149 -5.201 1.00 81.25 110 LEU A O 1
ATOM 856 N N . SER A 1 111 ? 4.652 3.026 -3.833 1.00 80.44 111 SER A N 1
ATOM 857 C CA . SER A 1 111 ? 5.844 3.206 -4.660 1.00 80.44 111 SER A CA 1
ATOM 858 C C . SER A 1 111 ? 6.452 1.855 -4.996 1.00 80.44 111 SER A C 1
ATOM 860 O O . SER A 1 111 ? 6.689 1.028 -4.115 1.00 80.44 111 SER A O 1
ATOM 862 N N 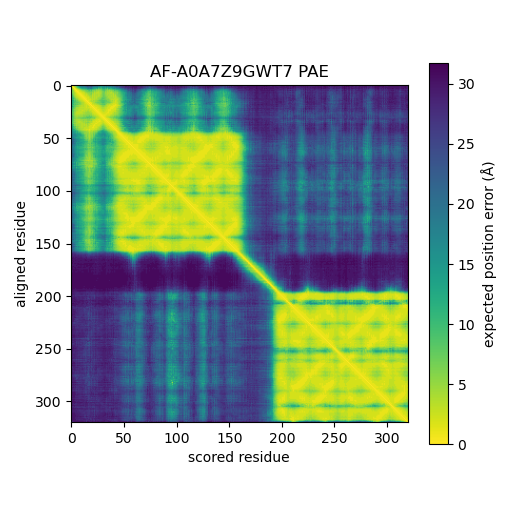. ILE A 1 112 ? 6.706 1.636 -6.283 1.00 83.62 112 ILE A N 1
ATOM 863 C CA . ILE A 1 112 ? 7.410 0.469 -6.803 1.00 83.62 112 ILE A CA 1
ATOM 864 C C . ILE A 1 112 ? 8.775 0.969 -7.300 1.00 83.62 112 ILE A C 1
ATOM 866 O O . ILE A 1 112 ? 8.837 1.678 -8.309 1.00 83.62 112 ILE A O 1
ATOM 870 N N . PRO A 1 113 ? 9.886 0.611 -6.625 1.00 75.75 113 PRO A N 1
ATOM 871 C CA . PRO A 1 113 ? 11.207 1.141 -6.963 1.00 75.75 113 PRO A CA 1
ATOM 872 C C . PRO A 1 113 ? 11.635 0.828 -8.397 1.00 75.75 113 PRO A C 1
ATOM 874 O O . PRO A 1 113 ? 12.224 1.673 -9.070 1.00 75.75 113 PRO A O 1
ATOM 877 N N . GLN A 1 114 ? 11.324 -0.382 -8.869 1.00 82.56 114 GLN A N 1
ATOM 878 C CA . GLN A 1 114 ? 11.651 -0.829 -10.214 1.00 82.56 114 GLN A CA 1
ATOM 879 C C . GLN A 1 114 ? 10.676 -1.906 -10.696 1.00 82.56 114 GLN A C 1
ATOM 881 O O . GLN A 1 114 ? 10.271 -2.778 -9.928 1.00 82.56 114 GLN A O 1
ATOM 886 N N . LEU A 1 115 ? 10.377 -1.889 -11.994 1.00 85.50 115 LEU A N 1
ATOM 887 C CA . LEU A 1 115 ? 9.698 -2.965 -12.709 1.00 85.50 115 LEU A CA 1
ATOM 888 C C . LEU A 1 115 ? 10.505 -3.318 -13.962 1.00 85.50 115 LEU A C 1
ATOM 890 O O . LEU A 1 115 ? 10.626 -2.506 -14.887 1.00 85.50 115 LEU A O 1
ATOM 894 N N . ALA A 1 116 ? 11.092 -4.517 -13.987 1.00 87.50 116 ALA A N 1
ATOM 895 C CA . ALA A 1 116 ? 11.943 -4.945 -15.095 1.00 87.50 116 ALA A CA 1
ATOM 896 C C . ALA A 1 116 ? 11.159 -5.051 -16.414 1.00 87.50 116 ALA A C 1
ATOM 898 O O . ALA A 1 116 ? 9.930 -5.158 -16.415 1.00 87.50 116 ALA A O 1
ATOM 899 N N . ALA A 1 117 ? 11.869 -5.016 -17.543 1.00 87.38 117 ALA A N 1
ATOM 900 C CA . ALA A 1 117 ? 11.277 -5.198 -18.868 1.00 87.38 117 ALA A CA 1
ATOM 901 C C . ALA A 1 117 ? 10.409 -6.471 -18.936 1.00 87.38 117 ALA A C 1
ATOM 903 O O . ALA A 1 117 ? 10.851 -7.556 -18.558 1.00 87.38 117 ALA A O 1
ATOM 904 N N . GLY A 1 118 ? 9.163 -6.338 -19.396 1.00 84.00 118 GLY A N 1
ATOM 905 C CA . GLY A 1 118 ? 8.196 -7.441 -19.473 1.00 84.00 118 GLY A CA 1
ATOM 906 C C . GLY A 1 118 ? 7.594 -7.897 -18.135 1.00 84.00 118 GLY A C 1
ATOM 907 O O . GLY A 1 118 ? 6.671 -8.713 -18.142 1.00 84.00 118 GLY A O 1
ATOM 908 N N . GLN A 1 119 ? 8.072 -7.395 -16.991 1.00 84.88 119 GLN A N 1
ATOM 909 C CA . GLN A 1 119 ? 7.577 -7.792 -15.674 1.00 84.88 119 GLN A CA 1
ATOM 910 C C . GLN A 1 119 ? 6.201 -7.175 -15.386 1.00 84.88 119 GLN A C 1
ATOM 912 O O . GLN A 1 119 ? 5.874 -6.068 -15.824 1.00 84.88 119 GLN A O 1
ATOM 917 N N . MET A 1 120 ? 5.402 -7.889 -14.593 1.00 86.06 120 MET A N 1
ATOM 918 C CA . MET A 1 120 ? 4.151 -7.391 -14.030 1.00 86.06 120 MET A CA 1
ATOM 919 C C . MET A 1 120 ? 4.108 -7.578 -12.513 1.00 86.06 120 MET A C 1
ATOM 921 O O . MET A 1 120 ? 4.674 -8.535 -11.986 1.00 86.06 120 MET A O 1
ATOM 925 N N . ILE A 1 121 ? 3.402 -6.680 -11.832 1.00 78.19 121 ILE A N 1
ATOM 926 C CA . ILE A 1 121 ? 3.049 -6.779 -10.414 1.00 78.19 121 ILE A CA 1
ATOM 927 C C . ILE A 1 121 ? 1.528 -6.779 -10.298 1.00 78.19 121 ILE A C 1
ATOM 929 O O . ILE A 1 121 ? 0.834 -6.071 -11.032 1.00 78.19 121 ILE A O 1
ATOM 933 N N . LYS A 1 122 ? 1.025 -7.589 -9.366 1.00 82.12 122 LYS A N 1
ATOM 934 C CA . LYS A 1 122 ? -0.370 -7.588 -8.937 1.00 82.12 122 LYS A CA 1
ATOM 935 C C . LYS A 1 122 ? -0.437 -7.006 -7.531 1.00 82.12 122 LYS A C 1
ATOM 937 O O . LYS A 1 122 ? 0.160 -7.567 -6.620 1.00 82.12 122 LYS A O 1
ATOM 942 N N . GLN A 1 123 ? -1.140 -5.894 -7.384 1.00 86.12 123 GLN A N 1
ATOM 943 C CA . GLN A 1 123 ? -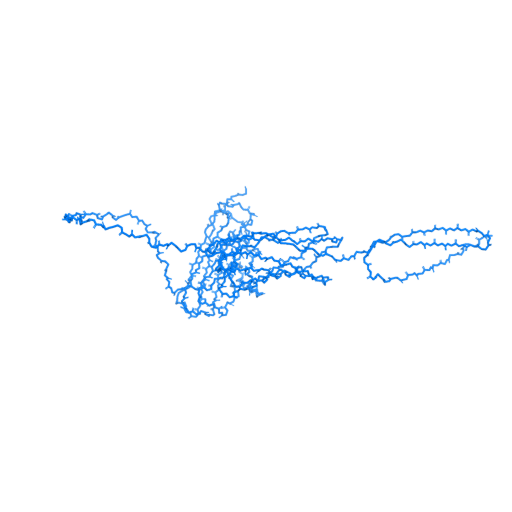1.370 -5.221 -6.116 1.00 86.12 123 GLN A CA 1
ATOM 944 C C . GLN A 1 123 ? -2.834 -5.432 -5.712 1.00 86.12 123 GLN A C 1
ATOM 946 O O . GLN A 1 123 ? -3.716 -4.852 -6.351 1.00 86.12 123 GLN A O 1
ATOM 951 N N . PRO A 1 124 ? -3.121 -6.268 -4.701 1.00 87.50 124 PRO A N 1
ATOM 952 C CA . PRO A 1 124 ? -4.453 -6.335 -4.123 1.00 87.50 124 PRO A CA 1
ATOM 953 C C . PRO A 1 124 ? -4.712 -5.079 -3.281 1.00 87.50 124 PRO A C 1
ATOM 955 O O . PRO A 1 124 ? -3.824 -4.622 -2.555 1.00 87.50 124 PRO A O 1
ATOM 958 N N . LEU A 1 125 ? -5.919 -4.531 -3.385 1.00 91.56 125 LEU A N 1
ATOM 959 C CA . LEU A 1 125 ? -6.464 -3.520 -2.487 1.00 91.56 125 LEU A CA 1
ATOM 960 C C . LEU A 1 125 ? -7.806 -4.004 -1.953 1.00 91.56 125 LEU A C 1
ATOM 962 O O . LEU A 1 125 ? -8.743 -4.252 -2.715 1.00 91.56 125 LEU A O 1
ATOM 966 N N . THR A 1 126 ? -7.892 -4.100 -0.633 1.00 94.31 126 THR A N 1
ATOM 967 C CA . THR A 1 126 ? -9.115 -4.487 0.060 1.00 94.31 126 THR A CA 1
ATOM 968 C C . THR A 1 126 ? -9.871 -3.239 0.492 1.00 94.31 126 THR A C 1
ATOM 970 O O . THR A 1 126 ? -9.280 -2.255 0.945 1.00 94.31 126 THR A O 1
ATOM 973 N N . PHE A 1 127 ? -11.193 -3.275 0.360 1.00 96.38 127 PHE A N 1
ATOM 974 C CA . PHE A 1 127 ? -12.088 -2.214 0.793 1.00 96.38 127 PHE A CA 1
ATOM 975 C C . PHE A 1 127 ? -13.252 -2.784 1.583 1.00 96.38 127 PHE A C 1
ATOM 977 O O . PHE A 1 127 ? -13.878 -3.759 1.185 1.00 96.38 127 PHE A O 1
ATOM 984 N N . HIS A 1 128 ? -13.586 -2.124 2.681 1.00 95.62 128 HIS A N 1
ATOM 985 C CA . HIS A 1 128 ? -14.854 -2.290 3.358 1.00 95.62 128 HIS A CA 1
ATOM 986 C C . HIS A 1 128 ? -15.909 -1.377 2.722 1.00 95.62 128 HIS A C 1
ATOM 988 O O . HIS A 1 128 ? -15.649 -0.193 2.482 1.00 95.62 128 HIS A O 1
ATOM 994 N N . ILE A 1 129 ? -17.105 -1.918 2.484 1.00 96.56 129 ILE A N 1
ATOM 995 C CA . ILE A 1 129 ? -18.229 -1.184 1.900 1.00 96.56 129 ILE A CA 1
ATOM 996 C C . ILE A 1 129 ? -19.001 -0.455 3.001 1.00 96.56 129 ILE A C 1
ATOM 998 O O . ILE A 1 129 ? -19.801 -1.043 3.726 1.00 96.56 129 ILE A O 1
ATOM 1002 N N . ALA A 1 130 ? -18.785 0.851 3.103 1.00 92.00 130 ALA A N 1
ATOM 1003 C CA . ALA A 1 130 ? -19.401 1.708 4.110 1.00 92.00 130 ALA A CA 1
ATOM 1004 C C . ALA A 1 130 ? -20.741 2.323 3.667 1.00 92.00 130 ALA A C 1
ATOM 1006 O O . ALA A 1 130 ? -21.514 2.770 4.514 1.00 92.00 130 ALA A O 1
ATOM 1007 N N . LYS A 1 131 ? -21.019 2.407 2.357 1.00 92.00 131 LYS A N 1
ATOM 1008 C CA . LYS A 1 131 ? -22.256 3.004 1.816 1.00 92.00 131 LYS A CA 1
ATOM 1009 C C . LYS A 1 131 ? -22.749 2.267 0.576 1.00 92.00 131 LYS A C 1
ATOM 1011 O O . LYS A 1 131 ? -21.951 1.737 -0.183 1.00 92.00 131 LYS A O 1
ATOM 1016 N N . ALA A 1 132 ? -24.064 2.263 0.380 1.00 94.88 132 ALA A N 1
ATOM 1017 C CA . ALA A 1 132 ? -24.685 1.787 -0.851 1.00 94.88 132 ALA A CA 1
ATOM 1018 C C . ALA A 1 132 ? -24.532 2.831 -1.973 1.00 94.88 132 ALA A C 1
ATOM 1020 O O . ALA A 1 132 ? -24.397 4.024 -1.695 1.00 94.88 132 ALA A O 1
ATOM 1021 N N . GLY A 1 133 ? -24.598 2.384 -3.226 1.00 95.50 133 GLY A N 1
ATOM 1022 C CA . GLY A 1 133 ? -24.472 3.220 -4.421 1.00 95.50 133 GLY A CA 1
ATOM 1023 C C . GLY A 1 133 ? -23.468 2.669 -5.432 1.00 95.50 133 GLY A C 1
ATOM 1024 O O . GLY A 1 133 ? -22.922 1.581 -5.265 1.00 95.50 133 GLY A O 1
ATOM 1025 N N . GLU A 1 134 ? -23.226 3.424 -6.499 1.00 97.81 134 GLU A N 1
ATOM 1026 C CA . GLU A 1 134 ? -22.112 3.158 -7.409 1.00 97.81 134 GLU A CA 1
ATOM 1027 C C . GLU A 1 134 ? -20.828 3.716 -6.789 1.00 97.81 134 GLU A C 1
ATOM 1029 O O . GLU A 1 134 ? -20.749 4.908 -6.496 1.00 97.81 134 GLU A O 1
ATOM 1034 N N . LEU A 1 135 ? -19.852 2.843 -6.546 1.00 97.50 135 LEU A N 1
ATOM 1035 C CA . LEU A 1 135 ? -18.592 3.184 -5.896 1.00 97.50 135 LEU A CA 1
ATOM 1036 C C . LEU A 1 135 ? -17.431 2.861 -6.827 1.00 97.50 135 LEU A C 1
ATOM 1038 O O . LEU A 1 135 ? -17.269 1.715 -7.249 1.00 97.50 135 LEU A O 1
ATOM 1042 N N . CYS A 1 136 ? -16.610 3.857 -7.127 1.00 96.69 136 CYS A N 1
ATOM 1043 C CA . CYS A 1 136 ? -15.491 3.743 -8.044 1.00 96.69 136 CYS A CA 1
ATOM 1044 C C . CYS A 1 136 ? -14.144 3.963 -7.361 1.00 96.69 136 CYS A C 1
ATOM 1046 O O . CYS A 1 136 ? -14.026 4.670 -6.363 1.00 96.69 136 CYS A O 1
ATOM 1048 N N . GLN A 1 137 ? -13.115 3.396 -7.981 1.00 95.44 137 GLN A N 1
ATOM 1049 C CA . GLN A 1 137 ? -11.719 3.722 -7.728 1.00 95.44 137 GLN A CA 1
ATOM 1050 C C . GLN A 1 137 ? -11.039 4.119 -9.048 1.00 95.44 137 GLN A C 1
ATOM 1052 O O . GLN A 1 137 ? -11.405 3.627 -10.128 1.00 95.44 137 GLN A O 1
ATOM 1057 N N . LEU A 1 138 ? -10.080 5.032 -8.964 1.00 96.19 138 LEU A N 1
ATOM 1058 C CA . LEU A 1 138 ? -9.305 5.592 -10.059 1.00 96.19 138 LEU A CA 1
ATOM 1059 C C . LEU A 1 138 ? -7.826 5.468 -9.708 1.00 96.19 138 LEU A C 1
ATOM 1061 O O . LEU A 1 138 ? -7.291 6.253 -8.925 1.00 96.19 138 LEU A O 1
ATOM 1065 N N . ILE A 1 139 ? -7.181 4.510 -10.362 1.00 96.44 139 ILE A N 1
ATOM 1066 C CA . ILE A 1 139 ? -5.745 4.300 -10.306 1.00 96.44 139 ILE A CA 1
ATOM 1067 C C . ILE A 1 139 ? -5.069 5.249 -11.279 1.00 96.44 139 ILE A C 1
ATOM 1069 O O . ILE A 1 139 ? -5.448 5.327 -12.449 1.00 96.44 139 ILE A O 1
ATOM 1073 N N . ASP A 1 140 ? -4.042 5.919 -10.789 1.00 94.25 140 ASP A N 1
ATOM 1074 C CA . ASP A 1 140 ? -3.122 6.767 -11.519 1.00 94.25 140 ASP A CA 1
ATOM 1075 C C . ASP A 1 140 ? -1.701 6.251 -11.274 1.00 94.25 140 ASP A C 1
ATOM 1077 O O . ASP A 1 140 ? -1.297 6.061 -10.125 1.00 94.25 140 ASP A O 1
ATOM 1081 N N . VAL A 1 141 ? -0.965 5.934 -12.339 1.00 92.81 141 VAL A N 1
ATOM 1082 C CA . VAL A 1 141 ? 0.407 5.432 -12.237 1.00 92.81 141 VAL A CA 1
ATOM 1083 C C . VAL A 1 141 ? 1.339 6.278 -13.079 1.00 92.81 141 VAL A C 1
ATOM 1085 O O . VAL A 1 141 ? 1.181 6.350 -14.299 1.00 92.81 141 VAL A O 1
ATOM 1088 N N . ALA A 1 142 ? 2.357 6.837 -12.433 1.00 89.50 142 ALA A N 1
ATOM 1089 C CA . ALA A 1 142 ? 3.405 7.632 -13.054 1.00 89.50 142 ALA A CA 1
ATOM 1090 C C . ALA A 1 142 ? 4.779 6.962 -12.905 1.00 89.50 142 ALA A C 1
ATOM 1092 O O . ALA A 1 142 ? 5.040 6.289 -11.910 1.00 89.50 142 ALA A O 1
ATOM 1093 N N . THR A 1 143 ? 5.684 7.156 -13.867 1.00 85.69 143 THR A N 1
ATOM 1094 C CA . THR A 1 143 ? 7.090 6.709 -13.775 1.00 85.69 143 THR A CA 1
ATOM 1095 C C . THR A 1 143 ? 8.055 7.874 -13.979 1.00 85.69 143 THR A C 1
ATOM 1097 O O . THR A 1 143 ? 7.691 8.890 -14.574 1.00 85.69 143 THR A O 1
ATOM 1100 N N . SER A 1 144 ? 9.313 7.732 -13.544 1.00 82.06 144 SER A N 1
ATOM 1101 C CA . SER A 1 144 ? 10.338 8.771 -13.763 1.00 82.06 144 SER A CA 1
ATOM 1102 C C . SER A 1 144 ? 10.656 9.025 -15.238 1.00 82.06 144 SER A C 1
ATOM 1104 O O . SER A 1 144 ? 11.113 10.108 -15.588 1.00 82.06 144 SER A O 1
ATOM 1106 N N . ASP A 1 145 ? 10.371 8.056 -16.110 1.00 79.19 145 ASP A N 1
ATOM 1107 C CA . ASP A 1 145 ? 10.517 8.182 -17.566 1.00 79.19 145 ASP A CA 1
ATOM 1108 C C . ASP A 1 145 ? 9.362 8.970 -18.220 1.00 79.19 145 ASP A C 1
ATOM 1110 O O . ASP A 1 145 ? 9.258 9.032 -19.446 1.00 79.19 145 ASP A O 1
ATOM 1114 N N . GLY A 1 146 ? 8.464 9.546 -17.412 1.00 81.44 146 GLY A N 1
ATOM 1115 C CA . GLY A 1 146 ? 7.357 10.388 -17.861 1.00 81.44 146 GLY A CA 1
ATOM 1116 C C . GLY A 1 146 ? 6.137 9.617 -18.364 1.00 81.44 146 GLY A C 1
ATOM 1117 O O . GLY A 1 146 ? 5.246 10.219 -18.963 1.00 81.44 146 GLY A O 1
ATOM 1118 N N . GLN A 1 147 ? 6.071 8.298 -18.150 1.00 86.81 147 GLN A N 1
ATOM 1119 C CA . GLN A 1 147 ? 4.841 7.548 -18.413 1.00 86.81 147 GLN A CA 1
ATOM 1120 C C . GLN A 1 147 ? 3.792 7.892 -17.360 1.00 86.81 147 GLN A C 1
ATOM 1122 O O . GLN A 1 147 ? 4.117 8.028 -16.184 1.00 86.81 147 GLN A O 1
ATOM 1127 N N . HIS A 1 148 ? 2.541 7.992 -17.800 1.00 91.19 148 HIS A N 1
ATOM 1128 C CA . HIS A 1 148 ? 1.388 8.263 -16.954 1.00 91.19 148 HIS A CA 1
ATOM 1129 C C . HIS A 1 148 ? 0.180 7.503 -17.506 1.00 91.19 148 HIS A C 1
ATOM 1131 O O . HIS A 1 148 ? -0.235 7.738 -18.643 1.00 91.19 148 HIS A O 1
ATOM 1137 N N . VAL A 1 149 ? -0.353 6.558 -16.736 1.00 93.94 149 VAL A N 1
ATOM 1138 C CA . VAL A 1 149 ? -1.438 5.662 -17.159 1.00 93.94 149 VAL A CA 1
ATOM 1139 C C . VAL A 1 149 ? -2.498 5.611 -16.070 1.00 93.94 149 VAL A C 1
ATOM 1141 O O . VAL A 1 149 ? -2.170 5.519 -14.891 1.00 93.94 149 VAL A O 1
ATOM 1144 N N . GLN A 1 150 ? -3.768 5.638 -16.468 1.00 95.75 150 GLN A N 1
ATOM 1145 C CA . GLN A 1 150 ? -4.899 5.592 -15.546 1.00 95.75 150 GLN A CA 1
ATOM 1146 C C . GLN A 1 150 ? -5.801 4.385 -15.812 1.00 95.75 150 GLN A C 1
ATOM 1148 O O . GLN A 1 150 ? -5.977 3.972 -16.958 1.00 95.75 150 GLN A O 1
ATOM 1153 N N . ALA A 1 151 ? -6.419 3.858 -14.755 1.00 92.69 151 ALA A N 1
ATOM 1154 C CA . ALA A 1 151 ? -7.438 2.817 -14.836 1.00 92.69 151 ALA A CA 1
ATOM 1155 C C . ALA A 1 151 ? -8.563 3.083 -13.827 1.00 92.69 151 ALA A C 1
ATOM 1157 O O . ALA A 1 151 ? -8.307 3.356 -12.659 1.00 92.69 151 ALA A O 1
ATOM 1158 N N . ARG A 1 152 ? -9.822 2.964 -14.261 1.00 96.69 152 ARG A N 1
ATOM 1159 C CA . ARG A 1 152 ? -11.007 3.148 -13.407 1.00 96.69 152 ARG A CA 1
ATOM 1160 C C . ARG A 1 152 ? -11.821 1.861 -13.332 1.00 96.69 152 ARG A C 1
ATOM 1162 O O . ARG A 1 152 ? -12.023 1.198 -14.350 1.00 96.69 152 ARG A O 1
ATOM 1169 N N . LYS A 1 153 ? -12.332 1.525 -12.147 1.00 96.31 153 LYS A N 1
ATOM 1170 C CA . LYS A 1 153 ? -13.271 0.410 -11.939 1.00 96.31 153 LYS A CA 1
ATOM 1171 C C . LYS A 1 153 ? -14.306 0.804 -10.900 1.00 96.31 153 LYS A C 1
ATOM 1173 O O . LYS A 1 153 ? -13.954 1.423 -9.902 1.00 96.31 153 LYS A O 1
ATOM 1178 N N . CYS A 1 154 ? -15.551 0.411 -11.139 1.00 97.31 154 CYS A N 1
ATOM 1179 C CA . CYS A 1 154 ? -16.668 0.655 -10.239 1.00 97.31 154 CYS A CA 1
ATOM 1180 C C . CYS A 1 154 ? -17.342 -0.660 -9.847 1.00 97.31 154 CYS A C 1
ATOM 1182 O O . CYS A 1 154 ? -17.298 -1.632 -10.610 1.00 97.31 154 CYS A O 1
ATOM 1184 N N . LEU A 1 155 ? -17.966 -0.660 -8.673 1.00 97.44 155 LEU A N 1
ATOM 1185 C CA . LEU A 1 155 ? -18.856 -1.704 -8.179 1.00 97.44 155 LEU A CA 1
ATOM 1186 C C . LEU A 1 155 ? -20.187 -1.077 -7.745 1.00 97.44 155 LEU A C 1
ATOM 1188 O O . LEU A 1 155 ? -20.236 0.086 -7.344 1.00 97.44 155 LEU A O 1
ATOM 1192 N N . THR A 1 156 ? -21.265 -1.853 -7.782 1.00 98.25 156 THR A N 1
ATOM 1193 C CA . THR A 1 156 ? -22.571 -1.450 -7.250 1.00 98.25 156 THR A CA 1
ATOM 1194 C C . THR A 1 156 ? -22.774 -2.027 -5.851 1.00 98.25 156 THR A C 1
ATOM 1196 O O . THR A 1 156 ? -22.918 -3.238 -5.677 1.00 98.25 156 THR A O 1
ATOM 1199 N N . ALA A 1 157 ? -22.780 -1.160 -4.842 1.00 96.62 157 ALA A N 1
ATOM 1200 C CA . ALA A 1 157 ? -23.035 -1.517 -3.456 1.00 96.62 157 ALA A CA 1
ATOM 1201 C C . ALA A 1 157 ? -24.537 -1.450 -3.154 1.00 96.62 157 ALA A C 1
ATOM 1203 O O . ALA A 1 157 ? -25.164 -0.401 -3.314 1.00 96.62 157 ALA A O 1
ATOM 1204 N N . VAL A 1 158 ? -25.119 -2.549 -2.683 1.00 95.94 158 VAL A N 1
ATOM 1205 C CA . VAL A 1 158 ? -26.518 -2.598 -2.236 1.00 95.94 158 VAL A CA 1
ATOM 1206 C C . VAL A 1 158 ? -26.590 -2.513 -0.714 1.00 95.94 158 VAL A C 1
ATOM 1208 O O . VAL A 1 158 ? -25.721 -3.027 -0.009 1.00 95.94 158 VAL A O 1
ATOM 1211 N N . ALA A 1 159 ? -27.614 -1.840 -0.191 1.00 89.31 159 ALA A N 1
ATOM 1212 C CA . ALA A 1 159 ? -27.854 -1.816 1.249 1.00 89.31 159 ALA A CA 1
ATOM 1213 C C . ALA A 1 159 ? -28.173 -3.231 1.758 1.00 89.31 159 ALA A C 1
ATOM 1215 O O . ALA A 1 159 ? -28.755 -4.040 1.029 1.00 89.31 159 ALA A O 1
ATOM 1216 N N . GLU A 1 160 ? -27.820 -3.528 3.009 1.00 75.19 160 GLU A N 1
ATOM 1217 C CA . GLU A 1 160 ? -28.331 -4.737 3.652 1.00 75.19 160 GLU A CA 1
ATOM 1218 C C . GLU A 1 160 ? -29.866 -4.691 3.698 1.00 75.19 160 GLU A C 1
ATOM 1220 O O . GLU A 1 160 ? -30.442 -3.619 3.933 1.00 75.19 160 GLU A O 1
ATOM 1225 N N . PRO A 1 161 ? -30.555 -5.830 3.497 1.00 66.75 161 PRO A N 1
ATOM 1226 C CA . PRO A 1 161 ? -31.965 -5.924 3.827 1.00 66.75 161 PRO A CA 1
ATOM 1227 C C . PRO A 1 161 ? -32.109 -5.584 5.308 1.00 66.75 161 PRO A C 1
ATOM 1229 O O . PRO A 1 161 ? -31.591 -6.298 6.166 1.00 66.75 161 PRO A O 1
ATOM 1232 N N . LYS A 1 162 ? -32.782 -4.474 5.613 1.00 55.50 162 LYS A N 1
ATOM 1233 C CA . LYS A 1 162 ? -33.140 -4.147 6.990 1.00 55.50 162 LYS A CA 1
ATOM 1234 C C . LYS A 1 162 ? -33.965 -5.322 7.507 1.00 55.50 162 LYS A C 1
ATOM 1236 O O . LYS A 1 162 ? -35.027 -5.585 6.951 1.00 55.50 162 LYS A O 1
ATOM 1241 N N . ALA A 1 163 ? -33.466 -6.036 8.516 1.00 54.50 163 ALA A N 1
ATOM 1242 C CA . ALA A 1 163 ? -34.275 -7.023 9.211 1.00 54.50 163 ALA A CA 1
ATOM 1243 C C . ALA A 1 163 ? -35.546 -6.308 9.685 1.00 54.50 163 ALA A C 1
ATOM 1245 O O . ALA A 1 163 ? -35.475 -5.362 10.477 1.00 54.50 163 ALA A O 1
ATOM 1246 N N . GLU A 1 164 ? -36.695 -6.690 9.132 1.00 54.75 164 GLU A N 1
ATOM 1247 C CA . GLU A 1 164 ? -37.973 -6.304 9.712 1.00 54.75 164 GLU A CA 1
ATOM 1248 C C . GLU A 1 164 ? -37.993 -6.829 11.153 1.00 54.75 164 GLU A C 1
ATOM 1250 O O . GLU A 1 164 ? -37.500 -7.934 11.406 1.00 54.75 164 GLU A O 1
ATOM 1255 N N . PRO A 1 165 ? -38.476 -6.041 12.127 1.00 48.97 165 PRO A N 1
ATOM 1256 C CA . PRO A 1 165 ? -38.588 -6.518 13.493 1.00 48.97 165 PRO A CA 1
ATOM 1257 C C . PRO A 1 165 ? -39.516 -7.733 13.496 1.00 48.97 165 PRO A C 1
ATOM 1259 O O . PRO A 1 165 ? -40.713 -7.594 13.263 1.00 48.97 165 PRO A O 1
ATOM 1262 N N . SER A 1 166 ? -38.957 -8.922 13.740 1.00 46.59 166 SER A N 1
ATOM 1263 C CA . SER A 1 166 ? -39.746 -10.120 14.008 1.00 46.59 166 SER A CA 1
ATOM 1264 C C . SER A 1 166 ? -40.698 -9.804 15.155 1.00 46.59 166 SER A C 1
ATOM 1266 O O . SER A 1 166 ? -40.251 -9.538 16.274 1.00 46.59 166 SER A O 1
ATOM 1268 N N . GLU A 1 167 ? -41.998 -9.795 14.865 1.00 47.84 167 GLU A N 1
ATOM 1269 C CA . GLU A 1 167 ? -43.042 -9.647 15.870 1.00 47.84 167 GLU A CA 1
ATOM 1270 C C . GLU A 1 167 ? -42.818 -10.683 16.974 1.00 47.84 167 GLU A C 1
ATOM 1272 O O . GLU A 1 167 ? -42.814 -11.896 16.757 1.00 47.84 167 GLU A O 1
ATOM 1277 N N . THR A 1 168 ? -42.571 -10.183 18.179 1.00 39.47 168 THR A N 1
ATOM 1278 C CA . THR A 1 168 ? -42.447 -10.987 19.386 1.00 39.47 168 THR A CA 1
ATOM 1279 C C . THR A 1 168 ? -43.790 -11.631 19.705 1.00 39.47 168 THR A C 1
ATOM 1281 O O . THR A 1 168 ? -44.725 -10.953 20.131 1.00 39.47 168 THR A O 1
ATOM 1284 N N . THR A 1 169 ? -43.870 -12.950 19.558 1.00 47.19 169 THR A N 1
ATOM 1285 C CA . THR A 1 169 ? -44.929 -13.776 20.144 1.00 47.19 169 THR A CA 1
ATOM 1286 C C . THR A 1 169 ? -44.997 -13.530 21.664 1.00 47.19 169 THR A C 1
ATOM 1288 O O . THR A 1 169 ? -43.943 -13.514 22.311 1.00 47.19 169 THR A O 1
ATOM 1291 N N . PRO A 1 170 ? -46.183 -13.348 22.280 1.00 50.09 170 PRO A N 1
ATOM 1292 C CA . PRO A 1 170 ? -46.282 -13.051 23.709 1.00 50.09 170 PRO A CA 1
ATOM 1293 C C . PRO A 1 170 ? -45.727 -14.189 24.579 1.00 50.09 170 PRO A C 1
ATOM 1295 O O . PRO A 1 170 ? -46.188 -15.329 24.499 1.00 50.09 170 PRO A O 1
ATOM 1298 N N . ARG A 1 171 ? -44.753 -13.874 25.444 1.00 49.31 171 ARG A N 1
ATOM 1299 C CA . ARG A 1 171 ? -44.295 -14.767 26.519 1.00 49.31 171 ARG A CA 1
ATOM 1300 C C . ARG A 1 171 ? -45.429 -14.982 27.524 1.00 49.31 171 ARG A C 1
ATOM 1302 O O . ARG A 1 171 ? -45.974 -14.025 28.067 1.00 49.31 171 ARG A O 1
ATOM 1309 N N . GLN A 1 172 ? -45.737 -16.247 27.791 1.00 47.94 172 GLN A N 1
ATOM 1310 C CA . GLN A 1 172 ? -46.558 -16.679 28.922 1.00 47.94 172 GLN A CA 1
A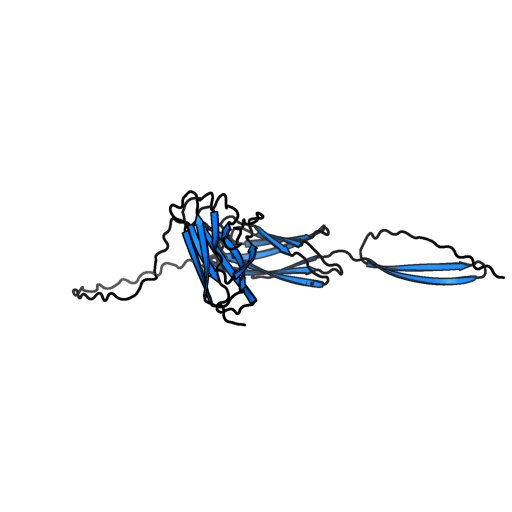TOM 1311 C C . GLN A 1 172 ? -45.876 -16.315 30.261 1.00 47.94 172 GLN A C 1
ATOM 1313 O O . GLN A 1 172 ? -44.642 -16.279 30.312 1.00 47.94 172 GLN A O 1
ATOM 1318 N N . PRO A 1 173 ? -46.630 -16.065 31.350 1.00 46.16 173 PRO A N 1
ATOM 1319 C CA . PRO A 1 173 ? -46.051 -15.700 32.639 1.00 46.16 173 PRO A CA 1
ATOM 1320 C C . PRO A 1 173 ? -45.380 -16.920 33.279 1.00 46.16 173 PRO A C 1
ATOM 1322 O O . PRO A 1 173 ? -46.030 -17.941 33.498 1.00 46.16 173 PRO A O 1
ATOM 1325 N N . VAL A 1 174 ? -44.089 -16.808 33.593 1.00 50.59 174 VAL A N 1
ATOM 1326 C CA . VAL A 1 174 ? -43.363 -17.791 34.408 1.00 50.59 174 VAL A CA 1
ATOM 1327 C C . VAL A 1 174 ? -43.464 -17.360 35.872 1.00 50.59 174 VAL A C 1
ATOM 1329 O O . VAL A 1 174 ? -43.168 -16.216 36.211 1.00 50.59 174 VAL A O 1
ATOM 1332 N N . ILE A 1 175 ? -43.929 -18.284 36.709 1.00 42.44 175 ILE A N 1
ATOM 1333 C CA . ILE A 1 175 ? -44.039 -18.184 38.169 1.00 42.44 175 ILE A CA 1
ATOM 1334 C C . ILE A 1 175 ? -42.617 -18.122 38.767 1.00 42.44 175 ILE A C 1
ATOM 1336 O O . ILE A 1 175 ? -41.767 -18.890 38.314 1.00 42.44 175 ILE A O 1
ATOM 1340 N N . PRO A 1 176 ? -42.320 -17.251 39.749 1.00 46.47 176 PRO A N 1
ATOM 1341 C CA . PRO A 1 176 ? -41.021 -17.254 40.412 1.00 46.47 176 PRO A CA 1
ATOM 1342 C C . PRO A 1 176 ? -40.980 -18.316 41.518 1.00 46.47 176 PRO A C 1
ATOM 1344 O O . PRO A 1 176 ? -41.860 -18.334 42.376 1.00 46.47 176 PRO A O 1
ATOM 1347 N N . ASP A 1 177 ? -39.934 -19.142 41.518 1.00 44.00 177 ASP A N 1
ATOM 1348 C CA . ASP A 1 177 ? -39.500 -19.908 42.694 1.00 44.00 177 ASP A CA 1
ATOM 1349 C C . ASP A 1 177 ? -38.121 -19.396 43.166 1.00 44.00 177 ASP A C 1
ATOM 1351 O O . ASP A 1 177 ? -37.371 -18.832 42.356 1.00 44.00 177 ASP A O 1
ATOM 1355 N N . PRO A 1 178 ? -37.816 -19.505 44.472 1.00 45.28 178 PRO A N 1
ATOM 1356 C CA . PRO A 1 178 ? -36.817 -18.690 45.152 1.00 45.28 178 PRO A CA 1
ATOM 1357 C C . PRO A 1 178 ? -35.388 -19.247 45.085 1.00 45.28 178 PRO A C 1
ATOM 1359 O O . PRO A 1 178 ? -35.160 -20.431 44.868 1.00 45.28 178 PRO A O 1
ATOM 1362 N N . GLU A 1 179 ? -34.460 -18.309 45.294 1.00 45.44 179 GLU A N 1
ATOM 1363 C CA . GLU A 1 179 ? -33.023 -18.401 45.582 1.00 45.44 179 GLU A CA 1
ATOM 1364 C C . GLU A 1 179 ? -32.389 -19.790 45.756 1.00 45.44 179 GLU A C 1
ATOM 1366 O O . GLU A 1 179 ? -32.719 -20.524 46.683 1.00 45.44 179 GLU A O 1
ATOM 1371 N N . GLU A 1 180 ? -31.286 -20.019 45.033 1.00 33.28 180 GLU A N 1
ATOM 1372 C CA . GLU A 1 180 ? -30.124 -20.634 45.674 1.00 33.28 180 GLU A CA 1
ATOM 1373 C C . GLU A 1 180 ? -28.798 -20.109 45.104 1.00 33.28 180 GLU A C 1
ATOM 1375 O O . GLU A 1 180 ? -28.527 -20.081 43.902 1.00 33.28 180 GLU A O 1
ATOM 1380 N N . SER A 1 181 ? -27.988 -19.631 46.037 1.00 37.62 181 SER A N 1
ATOM 1381 C CA . SER A 1 181 ? -26.615 -19.173 45.918 1.00 37.62 181 SER A CA 1
ATOM 1382 C C . SER A 1 181 ? -25.654 -20.296 45.526 1.00 37.62 181 SER A C 1
ATOM 1384 O O . SER A 1 181 ? -25.634 -21.326 46.192 1.00 37.62 181 SER A O 1
ATOM 1386 N N . ASN A 1 182 ? -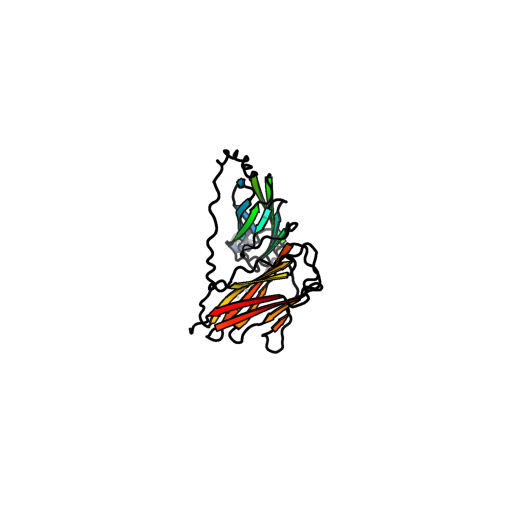24.762 -20.043 44.562 1.00 38.38 182 ASN A N 1
ATOM 1387 C CA . ASN A 1 182 ? -23.360 -20.474 44.648 1.00 38.38 182 ASN A CA 1
ATOM 1388 C C . ASN A 1 182 ? -22.482 -19.760 43.604 1.00 38.38 182 ASN A C 1
ATOM 1390 O O . ASN A 1 182 ? -22.521 -20.059 42.413 1.00 38.38 182 ASN A O 1
ATOM 1394 N N . LYS A 1 183 ? -21.664 -18.809 44.076 1.00 36.88 183 LYS A N 1
ATOM 1395 C CA . LYS A 1 183 ? -20.489 -18.292 43.360 1.00 36.88 183 LYS A CA 1
ATOM 1396 C C . LYS A 1 183 ? -19.327 -19.244 43.629 1.00 36.88 183 LYS A C 1
ATOM 1398 O O . LYS A 1 183 ? -18.951 -19.395 44.786 1.00 36.88 183 LYS A O 1
ATOM 1403 N N . ASN A 1 184 ? -18.723 -19.791 42.579 1.00 37.47 184 ASN A N 1
ATOM 1404 C CA . ASN A 1 184 ? -17.381 -20.358 42.661 1.00 37.47 184 ASN A CA 1
ATOM 1405 C C . ASN A 1 184 ? -16.394 -19.326 42.077 1.00 37.47 184 ASN A C 1
ATOM 1407 O O . ASN A 1 184 ? -16.583 -18.921 40.928 1.00 37.47 184 ASN A O 1
ATOM 1411 N N . PRO A 1 185 ? -15.408 -18.836 42.847 1.00 47.31 185 PRO A N 1
ATOM 1412 C CA . PRO A 1 185 ? -14.387 -17.916 42.368 1.00 47.31 185 PRO A CA 1
ATOM 1413 C C . PRO A 1 185 ? -13.121 -18.707 42.035 1.00 47.31 185 PRO A C 1
ATOM 1415 O O . PRO A 1 185 ? -12.440 -19.117 42.958 1.00 47.31 185 PRO A O 1
ATOM 1418 N N . ASP A 1 186 ? -12.848 -18.951 40.754 1.00 44.25 186 ASP A N 1
ATOM 1419 C CA . ASP A 1 186 ? -11.509 -19.279 40.230 1.00 44.25 186 ASP A CA 1
ATOM 1420 C C . ASP A 1 186 ? -11.581 -19.390 38.695 1.00 44.25 186 ASP A C 1
ATOM 1422 O O . ASP A 1 186 ? -11.713 -20.474 38.131 1.00 44.25 186 ASP A O 1
ATOM 1426 N N . ASP A 1 187 ? -11.517 -18.244 38.015 1.00 37.22 187 ASP A N 1
ATOM 1427 C CA . ASP A 1 187 ? -11.084 -18.163 36.615 1.00 37.22 187 ASP A CA 1
ATOM 1428 C C . ASP A 1 187 ? -10.305 -16.844 36.444 1.00 37.22 187 ASP A C 1
ATOM 1430 O O . ASP A 1 187 ? -10.868 -15.774 36.718 1.00 37.22 187 ASP A O 1
ATOM 1434 N N . PRO A 1 188 ? -8.999 -16.865 36.107 1.00 41.41 188 PRO A N 1
ATOM 1435 C CA . PRO A 1 188 ? -8.225 -15.649 35.925 1.00 41.41 188 PRO A CA 1
ATOM 1436 C C . PRO A 1 188 ? -8.630 -14.965 34.614 1.00 41.41 188 PRO A C 1
ATOM 1438 O O . PRO A 1 188 ? -8.165 -15.295 33.528 1.00 41.41 188 PRO A O 1
ATOM 1441 N N . ASP A 1 189 ? -9.524 -13.998 34.783 1.00 36.75 189 ASP A N 1
ATOM 1442 C CA . ASP A 1 189 ? -9.772 -12.799 33.985 1.00 36.75 189 ASP A CA 1
ATOM 1443 C C . ASP A 1 189 ? -8.879 -12.580 32.741 1.00 36.75 189 ASP A C 1
ATOM 1445 O O . ASP A 1 189 ? -7.700 -12.227 32.826 1.00 36.75 189 ASP A O 1
ATOM 1449 N N . SER A 1 190 ? -9.500 -12.663 31.562 1.00 41.28 190 SER A N 1
ATOM 1450 C CA . SER A 1 190 ? -9.139 -11.808 30.429 1.00 41.28 190 SER A CA 1
ATOM 1451 C C . SER A 1 190 ? -10.391 -11.430 29.642 1.00 41.28 190 SER A C 1
ATOM 1453 O O . SER A 1 190 ? -10.630 -11.863 28.516 1.00 41.28 190 SER A O 1
ATOM 1455 N N . SER A 1 191 ? -11.224 -10.596 30.257 1.00 40.25 191 SER A N 1
ATOM 1456 C CA . SER A 1 191 ? -12.141 -9.742 29.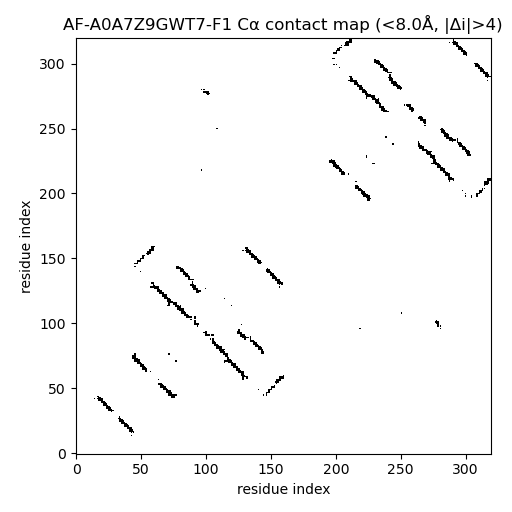500 1.00 40.25 191 SER A CA 1
ATOM 1457 C C . SER A 1 191 ? -12.119 -8.337 30.084 1.00 40.25 191 SER A C 1
ATOM 1459 O O . SER A 1 191 ? -13.116 -7.807 30.569 1.00 40.25 191 SER A O 1
ATOM 1461 N N . ALA A 1 192 ? -10.945 -7.706 30.024 1.00 38.84 192 ALA A N 1
ATOM 1462 C CA . ALA A 1 192 ? -10.870 -6.266 30.184 1.00 38.84 192 ALA A CA 1
ATOM 1463 C C . ALA A 1 192 ? -11.715 -5.628 29.070 1.00 38.84 192 ALA A C 1
ATOM 1465 O O . ALA A 1 192 ? -11.337 -5.632 27.897 1.00 38.84 192 ALA A O 1
ATOM 1466 N N . ASN A 1 193 ? -12.890 -5.109 29.435 1.00 40.84 193 ASN A N 1
ATOM 1467 C CA . ASN A 1 193 ? -13.639 -4.175 28.600 1.00 40.84 193 ASN A CA 1
ATOM 1468 C C . ASN A 1 193 ? -12.662 -3.109 28.071 1.00 40.84 193 ASN A C 1
ATOM 1470 O O . ASN A 1 193 ? -11.928 -2.537 28.883 1.00 40.84 193 ASN A O 1
ATOM 1474 N N . PRO A 1 194 ? -12.628 -2.803 26.759 1.00 47.97 194 PRO A N 1
ATOM 1475 C CA . PRO A 1 194 ? -11.759 -1.746 26.267 1.00 47.97 194 PRO A CA 1
ATOM 1476 C C . PRO A 1 194 ? -12.191 -0.436 26.925 1.00 47.97 194 PRO A C 1
ATOM 1478 O O . PRO A 1 194 ? -13.348 -0.020 26.808 1.00 47.97 194 PRO A O 1
ATOM 1481 N N . VAL A 1 195 ? -11.271 0.185 27.664 1.00 52.66 195 VAL A N 1
ATOM 1482 C CA . VAL A 1 195 ? -11.460 1.512 28.251 1.00 52.66 195 VAL A CA 1
ATOM 1483 C C . VAL A 1 195 ? -11.637 2.488 27.089 1.00 52.66 195 VAL A C 1
ATOM 1485 O O . VAL A 1 195 ? -10.671 2.907 26.463 1.00 52.66 195 VAL A O 1
ATOM 1488 N N . ARG A 1 196 ? -12.885 2.816 26.749 1.00 65.50 196 ARG A N 1
ATOM 1489 C CA . ARG A 1 196 ? -13.206 3.799 25.710 1.00 65.50 196 ARG A CA 1
ATOM 1490 C C . ARG A 1 196 ? -13.021 5.201 26.277 1.00 65.50 196 ARG A C 1
ATOM 1492 O O . ARG A 1 196 ? -13.977 5.745 26.811 1.00 65.50 196 ARG A O 1
ATOM 1499 N N . ASP A 1 197 ? -11.793 5.712 26.227 1.00 81.62 197 ASP A N 1
ATOM 1500 C CA . ASP A 1 197 ? -11.391 7.139 26.231 1.00 81.62 197 ASP A CA 1
ATOM 1501 C C . ASP A 1 197 ? -9.849 7.261 26.325 1.00 81.62 197 ASP A C 1
ATOM 1503 O O . ASP A 1 197 ? -9.288 8.089 27.048 1.00 81.62 197 ASP A O 1
ATOM 1507 N N . GLN A 1 198 ? -9.118 6.413 25.596 1.00 88.06 198 GLN A N 1
ATOM 1508 C CA . GLN A 1 198 ? -7.653 6.402 25.612 1.00 88.06 198 GLN A CA 1
ATOM 1509 C C . GLN A 1 198 ? -7.060 6.171 24.220 1.00 88.06 198 GLN A C 1
ATOM 1511 O O . GLN A 1 198 ? -7.773 5.871 23.262 1.00 88.06 198 GLN A O 1
ATOM 1516 N N . LEU A 1 199 ? -5.737 6.306 24.106 1.00 91.50 199 LEU A N 1
ATOM 1517 C CA . LEU A 1 199 ? -5.032 5.713 22.977 1.00 91.50 199 LEU A CA 1
ATOM 1518 C C . LEU A 1 199 ? -5.083 4.190 23.135 1.00 91.50 199 LEU A C 1
ATOM 1520 O O . LEU A 1 199 ? -4.771 3.660 24.197 1.00 91.50 199 LEU A O 1
ATOM 1524 N N . GLU A 1 200 ? -5.466 3.483 22.085 1.00 92.00 200 GLU A N 1
ATOM 1525 C CA . GLU A 1 200 ? -5.387 2.031 22.010 1.00 92.00 200 GLU A CA 1
ATOM 1526 C C . GLU A 1 200 ? -4.133 1.671 21.210 1.00 92.00 200 GLU A C 1
ATOM 1528 O O . GLU A 1 200 ? -3.965 2.107 20.071 1.00 92.00 200 GLU A O 1
ATOM 1533 N N . LEU A 1 201 ? -3.235 0.897 21.817 1.00 94.25 201 LEU A N 1
ATOM 1534 C CA . LEU A 1 201 ? -2.001 0.435 21.193 1.00 94.25 201 LEU A CA 1
ATOM 1535 C C . LEU A 1 201 ? -2.012 -1.092 21.153 1.00 94.25 201 LEU A C 1
ATOM 1537 O O . LEU A 1 201 ? -2.253 -1.743 22.167 1.00 94.25 201 LEU A O 1
ATOM 1541 N N . LYS A 1 202 ? -1.743 -1.661 19.982 1.00 90.06 202 LYS A N 1
ATOM 1542 C CA . LYS A 1 202 ? -1.627 -3.105 19.765 1.00 90.06 202 LYS A CA 1
ATOM 1543 C C . LYS A 1 202 ? -0.352 -3.404 19.006 1.00 90.06 202 LYS A C 1
ATOM 1545 O O . LYS A 1 202 ? 0.053 -2.626 18.146 1.00 90.06 202 LYS A O 1
ATOM 1550 N N . ILE A 1 203 ? 0.252 -4.543 19.303 1.00 90.62 203 ILE A N 1
ATOM 1551 C CA . ILE A 1 203 ? 1.345 -5.113 18.525 1.00 90.62 203 ILE A CA 1
ATOM 1552 C C . ILE A 1 203 ? 1.025 -6.584 18.264 1.00 90.62 203 ILE A C 1
ATOM 1554 O O . ILE A 1 203 ? 0.425 -7.233 19.112 1.00 90.62 203 ILE A O 1
ATOM 1558 N N . SER A 1 204 ? 1.360 -7.068 17.073 1.00 77.00 204 SER A N 1
ATOM 1559 C CA . SER A 1 204 ? 1.179 -8.464 16.662 1.00 77.00 204 SER A CA 1
ATOM 1560 C C . SER A 1 204 ? 2.336 -8.896 15.769 1.00 77.00 204 SER A C 1
ATOM 1562 O O . SER A 1 204 ? 2.880 -8.064 15.030 1.00 77.00 204 SER A O 1
ATOM 1564 N N . ASP A 1 205 ? 2.718 -10.169 15.837 1.00 75.81 205 ASP A N 1
ATOM 1565 C CA . ASP A 1 205 ? 3.657 -10.785 14.897 1.00 75.81 205 ASP A CA 1
ATOM 1566 C C . ASP A 1 205 ? 2.954 -11.696 13.873 1.00 75.81 205 ASP A C 1
ATOM 1568 O O . ASP A 1 205 ? 1.794 -12.076 14.030 1.00 75.81 205 ASP A O 1
ATOM 1572 N N . PHE A 1 206 ? 3.641 -11.988 12.765 1.00 65.56 206 PHE A N 1
ATOM 1573 C CA . PHE A 1 206 ? 3.120 -12.830 11.675 1.00 65.56 206 PHE A CA 1
ATOM 1574 C C . PHE A 1 206 ? 3.696 -14.250 11.688 1.00 65.56 206 PHE A C 1
ATOM 1576 O O . PHE A 1 206 ? 3.401 -15.040 10.787 1.00 65.56 206 PHE A O 1
ATOM 1583 N N . SER A 1 207 ? 4.600 -14.569 12.617 1.00 62.16 207 SER A N 1
ATOM 1584 C CA . SER A 1 207 ? 5.372 -15.813 12.603 1.00 62.16 207 SER A CA 1
ATOM 1585 C C . SER A 1 207 ? 6.021 -16.067 13.966 1.00 62.16 207 SER A C 1
ATOM 1587 O O . SER A 1 207 ? 7.110 -15.565 14.235 1.00 62.16 207 SER A O 1
ATOM 1589 N N . ASP A 1 208 ? 5.401 -16.932 14.766 1.00 67.56 208 ASP A N 1
ATOM 1590 C CA . ASP A 1 208 ? 5.967 -17.513 15.988 1.00 67.56 208 ASP A CA 1
ATOM 1591 C C . ASP A 1 208 ? 5.731 -19.039 15.960 1.00 67.56 208 ASP A C 1
ATOM 1593 O O . ASP A 1 208 ? 4.586 -19.467 15.771 1.00 67.56 208 ASP A O 1
ATOM 1597 N N . PRO A 1 209 ? 6.765 -19.898 16.098 1.00 79.31 209 PRO A N 1
ATOM 1598 C CA . PRO A 1 209 ? 8.186 -19.594 16.303 1.00 79.31 209 PRO A CA 1
ATOM 1599 C C . PRO A 1 209 ? 8.977 -19.283 15.029 1.00 79.31 209 PRO A C 1
ATOM 1601 O O . PRO A 1 209 ? 8.666 -19.754 13.935 1.00 79.31 209 PRO A O 1
ATOM 1604 N N . VAL A 1 210 ? 10.089 -18.562 15.201 1.00 83.19 210 VAL A N 1
ATOM 1605 C CA . VAL A 1 210 ? 11.084 -18.277 14.149 1.00 83.19 210 VAL A CA 1
ATOM 1606 C C . VAL A 1 210 ? 12.444 -18.881 14.484 1.00 83.19 210 VAL A C 1
ATOM 1608 O O . VAL A 1 210 ? 12.730 -19.206 15.631 1.00 83.19 210 VAL A O 1
ATOM 1611 N N . LYS A 1 211 ? 13.329 -19.010 13.494 1.00 86.31 211 LYS A N 1
ATOM 1612 C CA . LYS A 1 211 ? 14.733 -19.401 13.711 1.00 86.31 211 LYS A CA 1
ATOM 1613 C C . LYS A 1 211 ? 15.652 -18.184 13.737 1.00 86.31 211 LYS A C 1
ATOM 1615 O O . LYS A 1 211 ? 15.367 -17.191 13.062 1.00 86.31 211 LYS A O 1
ATOM 1620 N N . VAL A 1 212 ? 16.796 -18.279 14.418 1.00 90.44 212 VAL A N 1
ATOM 1621 C CA . VAL A 1 212 ? 17.890 -17.298 14.269 1.00 90.44 212 VAL A CA 1
ATOM 1622 C C . VAL A 1 212 ? 18.189 -17.080 12.778 1.00 90.44 212 VAL A C 1
ATOM 1624 O O . VAL A 1 212 ? 18.143 -18.010 11.978 1.00 90.44 212 VAL A O 1
ATOM 1627 N N . GLY A 1 213 ? 18.457 -15.841 12.380 1.00 86.94 213 GLY A N 1
ATOM 1628 C CA . GLY A 1 213 ? 18.691 -15.418 10.999 1.00 86.94 213 GLY A CA 1
ATOM 1629 C C . GLY A 1 213 ? 17.431 -15.027 10.222 1.00 86.94 213 GLY A C 1
ATOM 1630 O O . GLY A 1 213 ? 17.566 -14.332 9.214 1.00 86.94 213 GLY A O 1
ATOM 1631 N N . SER A 1 214 ? 16.238 -15.414 10.689 1.00 87.62 214 SER A N 1
ATOM 1632 C CA . SER A 1 214 ? 14.964 -15.075 10.041 1.00 87.62 214 SER A CA 1
ATOM 1633 C C . SER A 1 214 ? 14.642 -13.588 10.181 1.00 87.62 214 SER A C 1
ATOM 1635 O O . SER A 1 214 ? 14.942 -12.974 11.208 1.00 87.62 214 SER A O 1
ATOM 1637 N N . THR A 1 215 ? 13.987 -13.024 9.169 1.00 89.44 215 THR A N 1
ATOM 1638 C CA . THR A 1 215 ? 13.320 -11.724 9.280 1.00 89.44 215 THR A CA 1
ATOM 1639 C C . THR A 1 215 ? 11.913 -11.938 9.828 1.00 89.44 215 THR A C 1
ATOM 1641 O O . THR A 1 215 ? 11.137 -12.694 9.248 1.00 89.44 215 THR A O 1
ATOM 1644 N N . VAL A 1 216 ? 11.594 -11.274 10.936 1.00 85.88 216 VAL A N 1
ATOM 1645 C CA . VAL A 1 216 ? 10.275 -11.258 11.575 1.00 85.88 216 VAL A CA 1
ATOM 1646 C C . VAL A 1 216 ? 9.615 -9.918 11.285 1.00 85.88 216 VAL A C 1
ATOM 1648 O O . VAL A 1 216 ? 10.260 -8.869 11.356 1.00 85.88 216 VAL A O 1
ATOM 1651 N N . LYS A 1 217 ? 8.327 -9.961 10.951 1.00 86.19 217 LYS A N 1
ATOM 1652 C CA . LYS A 1 217 ? 7.505 -8.777 10.708 1.00 86.19 217 LYS A CA 1
ATOM 1653 C C . LYS A 1 217 ? 6.548 -8.586 11.875 1.00 86.19 217 LYS A C 1
ATOM 1655 O O . LYS A 1 217 ? 5.803 -9.507 12.200 1.00 86.19 217 LYS A O 1
ATOM 1660 N N . TYR A 1 218 ? 6.563 -7.390 12.449 1.00 87.75 218 TYR A N 1
ATOM 1661 C CA . TYR A 1 218 ? 5.611 -6.948 13.460 1.00 87.75 218 TYR A CA 1
ATOM 1662 C C . TYR A 1 218 ? 4.750 -5.823 12.922 1.00 87.75 218 TYR A C 1
ATOM 1664 O O . TYR A 1 218 ? 5.195 -5.004 12.110 1.00 87.75 218 TYR A O 1
ATOM 1672 N N . VAL A 1 219 ? 3.532 -5.759 13.444 1.00 85.25 219 VAL A N 1
ATOM 1673 C CA . VAL A 1 219 ? 2.578 -4.702 13.144 1.00 85.25 219 VAL A CA 1
ATOM 1674 C C . VAL A 1 219 ? 2.146 -4.041 14.415 1.00 85.25 219 VAL A C 1
ATOM 1676 O O . VAL A 1 219 ? 1.626 -4.696 15.314 1.00 85.25 219 VAL A O 1
ATOM 1679 N N . ILE A 1 220 ? 2.341 -2.731 14.453 1.00 91.44 220 ILE A N 1
ATOM 1680 C CA . ILE A 1 220 ? 1.919 -1.884 15.556 1.00 91.44 220 ILE A CA 1
ATOM 1681 C C . ILE A 1 220 ? 0.719 -1.083 15.072 1.00 91.44 220 ILE A C 1
ATOM 1683 O O . ILE A 1 220 ? 0.834 -0.345 14.097 1.00 91.44 220 ILE A O 1
ATOM 1687 N N . THR A 1 221 ? -0.414 -1.222 15.750 1.00 88.38 221 THR A N 1
ATOM 1688 C CA . THR A 1 221 ? -1.630 -0.446 15.488 1.00 88.38 221 THR A CA 1
ATOM 1689 C C . THR A 1 221 ? -1.843 0.535 16.628 1.00 88.38 221 THR A C 1
ATOM 1691 O O . THR A 1 221 ? -1.905 0.132 17.788 1.00 88.38 221 THR A O 1
ATOM 1694 N N . LEU A 1 222 ? -1.963 1.816 16.300 1.00 93.44 222 LEU A N 1
ATOM 1695 C CA . LEU A 1 222 ? -2.260 2.893 17.233 1.00 93.44 222 LEU A CA 1
ATOM 1696 C C . LEU A 1 222 ? -3.580 3.538 16.836 1.00 93.44 222 LEU A C 1
ATOM 1698 O O . LEU A 1 222 ? -3.700 4.062 15.732 1.00 93.44 222 LEU A O 1
ATOM 1702 N N . LYS A 1 223 ? -4.546 3.557 17.745 1.00 90.69 223 LYS A N 1
ATOM 1703 C CA . LYS A 1 223 ? -5.848 4.184 17.540 1.00 90.69 223 LYS A CA 1
ATOM 1704 C C . LYS A 1 223 ? -6.108 5.233 18.605 1.00 90.69 223 LYS A C 1
ATOM 1706 O O . LYS A 1 223 ? -5.883 4.997 19.788 1.00 90.69 223 LYS A O 1
ATOM 1711 N N . ASN A 1 224 ? -6.643 6.377 18.204 1.00 92.31 224 ASN A N 1
ATOM 1712 C CA . ASN A 1 224 ? -7.255 7.300 19.146 1.00 92.31 224 ASN A CA 1
ATOM 1713 C C . ASN A 1 224 ? -8.695 6.843 19.426 1.00 92.31 224 ASN A C 1
ATOM 1715 O O . ASN A 1 224 ? -9.611 7.219 18.700 1.00 92.31 224 ASN A O 1
ATOM 1719 N N . ASP A 1 225 ? -8.913 6.014 20.452 1.00 89.25 225 ASP A N 1
ATOM 1720 C CA . ASP A 1 225 ? -10.249 5.488 20.798 1.00 89.25 225 ASP A CA 1
ATOM 1721 C C . ASP A 1 225 ? -11.124 6.511 21.550 1.00 89.25 225 ASP A C 1
ATOM 1723 O O . ASP A 1 225 ? -12.206 6.198 22.048 1.00 89.25 225 ASP A O 1
ATOM 1727 N N . ARG A 1 226 ? -10.666 7.765 21.627 1.00 87.56 226 ARG A N 1
ATOM 1728 C CA . ARG A 1 226 ? -11.417 8.885 22.196 1.00 87.56 226 ARG A CA 1
ATOM 1729 C C . ARG A 1 226 ? -12.426 9.442 21.204 1.00 87.56 226 ARG A C 1
ATOM 1731 O O . ARG A 1 226 ? -12.313 9.284 19.990 1.00 87.56 226 ARG A O 1
ATOM 1738 N N . THR A 1 227 ? -13.375 10.207 21.734 1.00 86.38 227 THR A N 1
ATOM 1739 C CA . THR A 1 227 ? -14.330 10.996 20.936 1.00 86.38 227 THR A CA 1
ATOM 1740 C C . THR A 1 227 ? -13.779 12.359 20.511 1.00 86.38 227 THR A C 1
ATOM 1742 O O . THR A 1 227 ? -14.447 13.096 19.788 1.00 86.38 227 THR A O 1
ATOM 1745 N N . THR A 1 228 ? -12.561 12.707 20.938 1.00 86.81 228 THR A N 1
ATOM 1746 C CA . THR A 1 228 ? -11.898 13.978 20.623 1.00 86.81 228 THR A CA 1
ATOM 1747 C C . THR A 1 228 ? -10.531 13.752 19.995 1.00 86.81 228 THR A C 1
ATOM 1749 O O . THR A 1 228 ? -9.890 12.723 20.205 1.00 86.81 228 THR A O 1
ATOM 1752 N N . THR A 1 229 ? -10.084 14.728 19.212 1.00 87.94 229 THR A N 1
ATOM 1753 C CA . THR A 1 229 ? -8.757 14.735 18.595 1.00 87.94 229 THR A CA 1
ATOM 1754 C C . THR A 1 229 ? -7.648 14.778 19.650 1.00 87.94 229 THR A C 1
ATOM 1756 O O . THR A 1 229 ? -7.718 15.555 20.606 1.00 87.94 229 THR A O 1
ATOM 1759 N N . ASP A 1 230 ? -6.606 13.973 19.460 1.00 93.19 230 ASP A N 1
ATOM 1760 C CA . ASP A 1 230 ? -5.393 13.956 20.277 1.00 93.19 230 ASP A CA 1
ATOM 1761 C C . ASP A 1 230 ? -4.214 14.580 19.514 1.00 93.19 230 ASP A C 1
ATOM 1763 O O . ASP A 1 230 ? -4.227 14.662 18.288 1.00 93.19 230 ASP A O 1
ATOM 1767 N N . GLN A 1 231 ? -3.208 15.070 20.234 1.00 92.75 231 GLN A N 1
ATOM 1768 C CA . GLN A 1 231 ? -2.090 15.825 19.666 1.00 92.75 231 GLN A CA 1
ATOM 1769 C C . GLN A 1 231 ? -0.761 15.476 20.334 1.00 92.75 231 GLN A C 1
ATOM 1771 O O . GLN A 1 231 ? -0.727 15.029 21.486 1.00 92.75 231 GLN A O 1
ATOM 1776 N N . ARG A 1 232 ? 0.331 15.740 19.603 1.00 91.75 232 ARG A N 1
ATOM 1777 C CA . ARG A 1 232 ? 1.724 15.433 19.977 1.00 91.75 232 ARG A CA 1
ATOM 1778 C C . ARG A 1 232 ? 1.908 13.982 20.406 1.00 91.75 23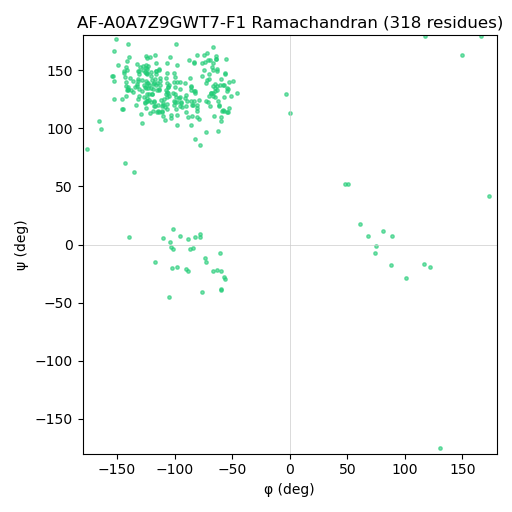2 ARG A C 1
ATOM 1780 O O . ARG A 1 232 ? 2.393 13.701 21.503 1.00 91.75 232 ARG A O 1
ATOM 1787 N N . ILE A 1 233 ? 1.450 13.062 19.564 1.00 95.62 233 ILE A N 1
ATOM 1788 C CA . ILE A 1 233 ? 1.536 11.642 19.857 1.00 95.62 233 ILE A CA 1
ATOM 1789 C C . ILE A 1 233 ? 2.951 11.163 19.530 1.00 95.62 233 ILE A C 1
ATOM 1791 O O . ILE A 1 233 ? 3.407 11.232 18.389 1.00 95.62 233 ILE A O 1
ATOM 1795 N N . GLY A 1 234 ? 3.657 10.699 20.553 1.00 94.81 234 GLY A N 1
ATOM 1796 C CA . GLY A 1 234 ? 4.993 10.127 20.448 1.00 94.81 234 GLY A CA 1
ATOM 1797 C C . GLY A 1 234 ? 4.944 8.618 20.633 1.00 94.81 234 GLY A C 1
ATOM 1798 O O . GLY A 1 234 ? 4.243 8.134 21.521 1.00 94.81 234 GLY A O 1
ATOM 1799 N N . LEU A 1 235 ? 5.710 7.887 19.820 1.00 96.75 235 LEU A N 1
ATOM 1800 C CA . LEU A 1 235 ? 5.872 6.441 19.944 1.00 96.75 235 LEU A CA 1
ATOM 1801 C C . LEU A 1 235 ? 7.336 6.086 20.174 1.00 96.75 235 LEU A C 1
ATOM 1803 O O . LEU A 1 235 ? 8.230 6.575 19.476 1.00 96.75 235 LEU A O 1
ATOM 1807 N N . LYS A 1 236 ? 7.569 5.195 21.136 1.00 96.69 236 LYS A N 1
ATOM 1808 C CA . LYS A 1 236 ? 8.878 4.610 21.421 1.00 96.69 236 LYS A CA 1
ATOM 180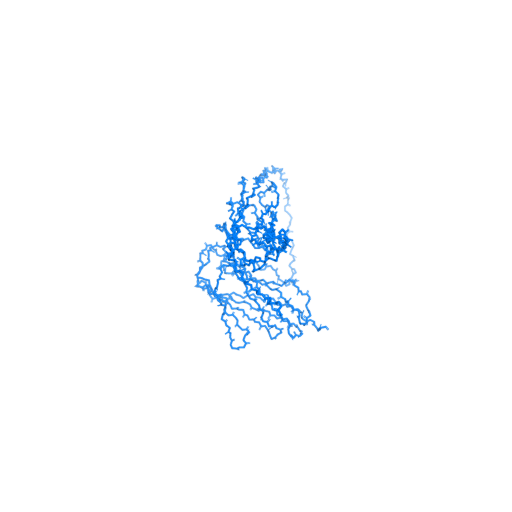9 C C . LYS A 1 236 ? 8.797 3.098 21.318 1.00 96.69 236 LYS A C 1
ATOM 1811 O O . LYS A 1 236 ? 7.991 2.464 21.987 1.00 96.69 236 LYS A O 1
ATOM 1816 N N . LEU A 1 237 ? 9.646 2.533 20.472 1.00 97.06 237 LEU A N 1
ATOM 1817 C CA . LEU A 1 237 ? 9.816 1.101 20.284 1.00 97.06 237 LEU A CA 1
ATOM 1818 C C . LEU A 1 237 ? 11.077 0.649 21.024 1.00 97.06 237 LEU A C 1
ATOM 1820 O O . LEU A 1 237 ? 12.148 1.226 20.839 1.00 97.06 237 LEU A O 1
ATOM 1824 N N . HIS A 1 238 ? 10.952 -0.403 21.821 1.00 96.19 238 HIS A N 1
ATOM 1825 C CA . HIS A 1 238 ? 12.035 -1.038 22.555 1.00 96.19 238 HIS A CA 1
ATOM 1826 C C . HIS A 1 238 ? 12.255 -2.445 22.004 1.00 96.19 238 HIS A C 1
ATOM 1828 O O . HIS A 1 238 ? 11.390 -3.318 22.119 1.00 96.19 238 HIS A O 1
ATOM 1834 N N . LEU A 1 239 ? 13.421 -2.653 21.397 1.00 95.69 239 LEU A N 1
ATOM 1835 C CA . LEU A 1 239 ? 13.838 -3.937 20.855 1.00 95.69 239 LEU A CA 1
ATOM 1836 C C . LEU A 1 239 ? 14.711 -4.698 21.861 1.00 95.69 239 LEU A C 1
ATOM 1838 O O . LEU A 1 239 ? 15.660 -4.129 22.413 1.00 95.69 239 LEU A O 1
ATOM 1842 N N . PRO A 1 240 ? 14.441 -5.995 22.079 1.00 96.31 240 PRO A N 1
ATOM 1843 C CA . PRO A 1 240 ? 15.300 -6.843 22.885 1.00 96.31 240 PRO A CA 1
ATOM 1844 C C . PRO A 1 240 ? 16.607 -7.138 22.144 1.00 96.31 240 PRO A C 1
ATOM 1846 O O . PRO A 1 240 ? 16.717 -6.993 20.926 1.00 96.31 240 PRO A O 1
ATOM 1849 N N . VAL A 1 241 ? 17.600 -7.630 22.884 1.00 94.06 241 VAL A N 1
ATOM 1850 C CA . VAL A 1 241 ? 18.942 -7.945 22.358 1.00 94.06 241 VAL A CA 1
ATOM 1851 C C . VAL A 1 241 ? 18.923 -8.984 21.235 1.00 94.06 241 VAL A C 1
ATOM 1853 O O . VAL A 1 241 ? 19.843 -9.040 20.426 1.00 94.06 241 VAL A O 1
ATOM 1856 N N . ASN A 1 242 ? 17.864 -9.792 21.192 1.00 95.44 242 ASN A N 1
ATOM 1857 C CA . ASN A 1 242 ? 17.656 -10.860 20.231 1.00 95.44 242 ASN A CA 1
ATOM 1858 C C . ASN A 1 242 ? 17.320 -10.376 18.823 1.00 95.44 242 ASN A C 1
ATOM 1860 O O . ASN A 1 242 ? 17.403 -11.174 17.888 1.00 95.44 242 ASN A O 1
ATOM 1864 N N . PHE A 1 243 ? 16.944 -9.107 18.667 1.00 95.56 243 PHE A N 1
ATOM 1865 C CA . PHE A 1 243 ? 16.543 -8.532 17.394 1.00 95.56 243 PHE A CA 1
ATOM 1866 C C . PHE A 1 243 ? 17.474 -7.410 16.955 1.00 95.56 243 PHE A C 1
ATOM 1868 O O . PHE A 1 243 ? 17.912 -6.576 17.745 1.00 95.56 243 PHE A O 1
ATOM 1875 N N . GLN A 1 244 ? 17.722 -7.366 15.651 1.00 93.25 244 GLN A N 1
ATOM 1876 C CA . GLN A 1 244 ? 18.301 -6.218 14.972 1.00 93.25 244 GLN A CA 1
ATOM 1877 C C . GLN A 1 244 ? 17.237 -5.603 14.067 1.00 93.25 244 GLN A C 1
ATOM 1879 O O . GLN A 1 244 ? 16.690 -6.296 13.210 1.00 93.25 244 GLN A O 1
ATOM 1884 N N . LEU A 1 245 ? 16.951 -4.311 14.223 1.00 94.00 245 LEU A N 1
ATOM 1885 C CA . LEU A 1 245 ? 16.030 -3.628 13.321 1.00 94.00 245 LEU A CA 1
ATOM 1886 C C . LEU A 1 245 ? 16.579 -3.614 11.891 1.00 94.00 245 LEU A C 1
ATOM 1888 O O . LEU A 1 245 ? 17.734 -3.253 11.674 1.00 94.00 245 LEU A O 1
ATOM 1892 N N . GLN A 1 246 ? 15.736 -3.963 10.923 1.00 91.25 246 GLN A N 1
ATOM 1893 C CA . GLN A 1 246 ? 16.039 -3.820 9.501 1.00 91.25 246 GLN A CA 1
ATOM 1894 C C . GLN A 1 246 ? 15.288 -2.641 8.890 1.00 91.25 246 GLN A C 1
ATOM 1896 O O . GLN A 1 246 ? 15.881 -1.857 8.150 1.00 91.25 246 GLN A O 1
ATOM 1901 N N . LYS A 1 247 ? 13.992 -2.509 9.192 1.00 88.88 247 LYS A N 1
ATOM 1902 C CA . LYS A 1 247 ? 13.138 -1.500 8.566 1.00 88.88 247 LYS A CA 1
ATOM 1903 C C . LYS A 1 247 ? 11.965 -1.120 9.462 1.00 88.88 247 LYS A C 1
ATOM 1905 O O . LYS A 1 247 ? 11.411 -1.973 10.146 1.00 88.88 247 LYS A O 1
ATOM 1910 N N . ILE A 1 248 ? 11.566 0.148 9.409 1.00 90.81 248 ILE A N 1
ATOM 1911 C CA . ILE A 1 248 ? 10.265 0.614 9.903 1.00 90.81 248 ILE A CA 1
ATOM 1912 C C . ILE A 1 248 ? 9.612 1.417 8.788 1.00 90.81 248 ILE A C 1
ATOM 1914 O O . ILE A 1 248 ? 10.269 2.267 8.185 1.00 90.81 248 ILE A O 1
ATOM 1918 N N . THR A 1 249 ? 8.343 1.146 8.505 1.00 83.38 249 THR A N 1
ATOM 1919 C CA . THR A 1 249 ? 7.561 1.881 7.504 1.00 83.38 249 THR A CA 1
ATOM 1920 C C . THR A 1 249 ? 6.212 2.303 8.049 1.00 83.38 249 THR A C 1
ATOM 1922 O O . THR A 1 249 ? 5.551 1.539 8.755 1.00 83.38 249 THR A O 1
ATOM 1925 N N . GLN A 1 250 ? 5.809 3.515 7.677 1.00 83.50 250 GLN A N 1
ATOM 1926 C CA . GLN A 1 250 ? 4.499 4.081 7.955 1.00 83.50 250 GLN A CA 1
ATOM 1927 C C . GLN A 1 250 ? 4.064 4.899 6.736 1.00 83.50 250 GLN A C 1
ATOM 1929 O O . GLN A 1 250 ? 4.818 5.742 6.256 1.00 83.50 250 GLN A O 1
ATOM 1934 N N . ASP A 1 251 ? 2.865 4.632 6.225 1.00 69.56 251 ASP A N 1
ATOM 1935 C CA . ASP A 1 251 ? 2.455 5.105 4.894 1.00 69.56 251 ASP A CA 1
ATOM 1936 C C . ASP A 1 251 ? 2.144 6.613 4.826 1.00 69.56 251 ASP A C 1
ATOM 1938 O O . ASP A 1 251 ? 1.997 7.162 3.736 1.00 69.56 251 ASP A O 1
ATOM 1942 N N . GLN A 1 252 ? 2.040 7.296 5.971 1.00 66.00 252 GLN A N 1
ATOM 1943 C CA . GLN A 1 252 ? 1.659 8.714 6.068 1.00 66.00 252 GLN A CA 1
ATOM 1944 C C . GLN A 1 252 ? 2.815 9.635 6.507 1.00 66.00 252 GLN A C 1
ATOM 1946 O O . GLN A 1 252 ? 2.592 10.825 6.722 1.00 66.00 252 GLN A O 1
ATOM 1951 N N . SER A 1 253 ? 4.043 9.123 6.648 1.00 72.19 253 SER A N 1
ATOM 1952 C CA . SER A 1 253 ? 5.187 9.879 7.163 1.00 72.19 253 SER A CA 1
ATOM 1953 C C . SER A 1 253 ? 6.452 9.589 6.366 1.00 72.19 253 SER A C 1
ATOM 1955 O O . SER A 1 253 ? 6.802 8.441 6.102 1.00 72.19 253 SER A O 1
ATOM 1957 N N . THR A 1 254 ? 7.161 10.657 6.002 1.00 69.75 254 THR A N 1
ATOM 1958 C CA . THR A 1 254 ? 8.481 10.601 5.354 1.00 69.75 254 THR A CA 1
ATOM 1959 C C . THR A 1 254 ? 9.627 10.882 6.325 1.00 69.75 254 THR A C 1
ATOM 1961 O O . THR A 1 254 ? 10.792 10.842 5.929 1.00 69.75 254 THR A O 1
ATOM 1964 N N . ASP A 1 255 ? 9.311 11.205 7.579 1.00 77.19 255 ASP A N 1
ATOM 1965 C CA . ASP A 1 255 ? 10.304 11.551 8.589 1.00 77.19 255 ASP A CA 1
ATOM 1966 C C . ASP A 1 255 ? 11.019 10.296 9.099 1.00 77.19 255 ASP A C 1
ATOM 1968 O O . ASP A 1 255 ? 10.437 9.218 9.228 1.00 77.19 255 ASP A O 1
ATOM 1972 N N . GLN A 1 256 ? 12.309 10.432 9.408 1.00 80.38 256 GLN A N 1
ATOM 1973 C CA . GLN A 1 256 ? 13.112 9.306 9.877 1.00 80.38 256 GLN A CA 1
ATOM 1974 C C . GLN A 1 256 ? 13.001 9.116 11.398 1.00 80.38 256 GLN A C 1
ATOM 1976 O O . GLN A 1 256 ? 12.979 10.101 12.145 1.00 80.38 256 GLN A O 1
ATOM 1981 N N . PRO A 1 257 ? 12.991 7.862 11.884 1.00 90.69 257 PRO A N 1
ATOM 1982 C CA . PRO A 1 257 ? 13.061 7.579 13.310 1.00 90.69 257 PRO A CA 1
ATOM 1983 C C . PRO A 1 257 ? 14.422 7.973 13.901 1.00 90.69 257 PRO A C 1
ATOM 1985 O O . PRO A 1 257 ? 15.452 7.965 13.225 1.00 90.69 257 PRO A O 1
ATOM 1988 N N . LYS A 1 258 ? 14.430 8.290 15.197 1.00 89.56 258 LYS A N 1
ATOM 1989 C CA . LYS A 1 258 ? 15.643 8.569 15.976 1.00 89.56 258 LYS A CA 1
ATOM 1990 C C . LYS A 1 258 ? 16.023 7.349 16.807 1.00 89.56 258 LYS A C 1
ATOM 1992 O O . LYS A 1 258 ? 15.159 6.718 17.412 1.00 89.56 258 LYS A O 1
ATOM 1997 N N . PHE A 1 259 ? 17.317 7.063 16.886 1.00 93.69 259 PHE A N 1
ATOM 1998 C CA . PHE A 1 259 ? 17.852 5.877 17.552 1.00 93.69 259 PHE A CA 1
ATOM 1999 C C . PHE A 1 259 ? 18.643 6.254 18.801 1.00 93.69 259 PHE A C 1
ATOM 2001 O O . PHE A 1 259 ? 19.395 7.231 18.796 1.00 93.69 259 PHE A O 1
ATOM 2008 N N . SER A 1 260 ? 18.498 5.465 19.864 1.00 91.31 260 SER A N 1
ATOM 2009 C CA . SER A 1 260 ? 19.441 5.478 20.982 1.00 91.31 260 SER A CA 1
ATOM 2010 C C . SER A 1 260 ? 20.834 5.013 20.529 1.00 91.31 260 SER A C 1
ATOM 2012 O O . SER A 1 260 ? 20.947 4.314 19.519 1.00 91.31 260 SER A O 1
ATOM 2014 N N . PRO A 1 261 ? 21.908 5.340 21.275 1.00 85.88 261 PRO A N 1
ATOM 2015 C CA . PRO A 1 261 ? 23.268 4.920 20.925 1.00 85.88 261 PRO A CA 1
ATOM 2016 C C . PRO A 1 261 ? 23.451 3.402 20.770 1.00 85.88 261 PRO A C 1
ATOM 2018 O O . PRO A 1 261 ? 24.292 2.964 19.993 1.00 85.88 261 PRO A O 1
ATOM 2021 N N . ASP A 1 262 ? 22.663 2.600 21.491 1.00 84.06 262 ASP A N 1
ATOM 2022 C CA . ASP A 1 262 ? 22.665 1.134 21.405 1.00 84.06 262 ASP A CA 1
ATOM 2023 C C . ASP A 1 262 ? 21.743 0.573 20.302 1.00 84.06 262 ASP A C 1
ATOM 2025 O O . ASP A 1 262 ? 21.697 -0.640 20.098 1.00 84.06 262 ASP A O 1
ATOM 2029 N N . GLY A 1 263 ? 20.992 1.434 19.606 1.00 87.00 263 GLY A N 1
ATOM 2030 C CA . GLY A 1 263 ? 20.047 1.065 18.551 1.00 87.00 263 GLY A CA 1
ATOM 2031 C C . GLY A 1 263 ? 18.805 0.299 19.022 1.00 87.00 263 GLY A C 1
ATOM 2032 O O . GLY A 1 263 ? 18.044 -0.175 18.180 1.00 87.00 263 GLY A O 1
ATOM 2033 N N . ARG A 1 264 ? 18.585 0.156 20.336 1.00 89.19 264 ARG A N 1
ATOM 2034 C CA . ARG A 1 264 ? 17.494 -0.663 20.900 1.00 89.19 264 ARG A CA 1
ATOM 2035 C C . ARG A 1 264 ? 16.260 0.128 21.290 1.00 89.19 264 ARG A C 1
ATOM 2037 O O . ARG A 1 264 ? 15.192 -0.459 21.418 1.00 89.19 264 ARG A O 1
ATOM 2044 N N . THR A 1 265 ? 16.384 1.438 21.465 1.00 95.00 265 THR A N 1
ATOM 2045 C CA . THR A 1 265 ? 15.243 2.335 21.647 1.00 95.00 265 THR A CA 1
ATOM 2046 C C . THR A 1 265 ? 15.099 3.208 20.412 1.00 95.00 265 THR A C 1
ATOM 2048 O O . THR A 1 265 ? 15.998 3.973 20.059 1.00 95.00 265 THR A O 1
ATOM 2051 N N . ILE A 1 266 ? 13.950 3.100 19.758 1.00 96.50 266 ILE A N 1
ATOM 2052 C CA . ILE A 1 266 ? 13.635 3.803 18.522 1.00 96.50 266 ILE A CA 1
ATOM 2053 C C . ILE A 1 266 ? 12.482 4.756 18.804 1.00 96.50 266 ILE A C 1
ATOM 2055 O O . ILE A 1 266 ? 11.372 4.330 19.109 1.00 96.50 266 ILE A O 1
ATOM 2059 N N . SER A 1 267 ? 12.751 6.055 18.722 1.00 94.81 267 SER A N 1
ATOM 2060 C CA . SER A 1 267 ? 11.721 7.091 18.809 1.00 94.81 267 SER A CA 1
ATOM 2061 C C . SER A 1 267 ? 11.206 7.382 17.405 1.00 94.81 267 SER A C 1
ATOM 2063 O O . SER A 1 267 ? 11.959 7.864 16.554 1.00 94.81 267 SER A O 1
ATOM 2065 N N . LEU A 1 268 ? 9.940 7.059 17.155 1.00 93.69 268 LEU A N 1
ATOM 2066 C CA . LEU A 1 268 ? 9.296 7.315 15.870 1.00 93.69 268 LEU A CA 1
ATOM 2067 C C . LEU A 1 268 ? 8.993 8.815 15.713 1.00 93.69 268 LEU A C 1
ATOM 2069 O O . LEU A 1 268 ? 8.905 9.524 16.723 1.00 93.69 268 LEU A O 1
ATOM 2073 N N . PRO A 1 269 ? 8.853 9.318 14.472 1.00 90.69 269 PRO A N 1
ATOM 2074 C CA . PRO A 1 269 ? 8.413 10.688 14.241 1.00 90.69 269 PRO A CA 1
ATOM 2075 C C . PRO A 1 269 ? 7.114 10.999 14.986 1.00 90.69 269 PRO A C 1
ATOM 2077 O O . PRO A 1 269 ? 6.209 10.167 15.047 1.00 90.69 269 PRO A O 1
ATOM 2080 N N . GLU A 1 270 ? 7.036 12.202 15.549 1.00 92.44 270 GLU A N 1
ATOM 2081 C CA . GLU A 1 270 ? 5.857 12.652 16.284 1.00 92.44 270 GLU A CA 1
ATOM 2082 C C . GLU A 1 270 ? 4.664 12.810 15.337 1.00 92.44 270 GLU A C 1
ATOM 2084 O O . GLU A 1 270 ? 4.747 13.492 14.312 1.00 92.44 270 GLU A O 1
ATOM 2089 N N . ILE A 1 271 ? 3.530 12.229 15.716 1.00 92.19 271 ILE A N 1
ATOM 2090 C CA . ILE A 1 271 ? 2.260 12.462 15.044 1.00 92.19 271 ILE A CA 1
ATOM 2091 C C . ILE A 1 271 ? 1.660 13.728 15.654 1.00 92.19 271 ILE A C 1
ATOM 2093 O O . ILE A 1 271 ? 1.261 13.756 16.821 1.00 92.19 271 ILE A O 1
ATOM 2097 N N . LYS A 1 272 ? 1.616 14.807 14.870 1.00 88.62 272 LYS A N 1
ATOM 2098 C CA . LYS A 1 272 ? 1.162 16.121 15.354 1.00 88.62 272 LYS A CA 1
ATOM 2099 C C . LYS A 1 272 ? -0.274 16.080 15.869 1.00 88.62 272 LYS A C 1
ATOM 2101 O O . LYS A 1 272 ? -0.575 16.720 16.876 1.00 88.62 272 LYS A O 1
ATOM 2106 N N . GLU A 1 273 ? -1.128 15.324 15.190 1.00 89.31 273 GLU A N 1
ATOM 2107 C CA . GLU A 1 273 ? -2.559 15.250 15.449 1.00 89.31 273 GLU A CA 1
ATOM 2108 C C . GLU A 1 273 ? -3.124 13.893 15.009 1.00 89.31 273 GLU A C 1
ATOM 2110 O O . GLU A 1 273 ? -2.717 13.376 13.971 1.00 89.31 273 GLU A O 1
ATOM 2115 N N . MET A 1 274 ? -4.050 13.334 15.793 1.00 88.50 274 MET A N 1
ATOM 2116 C CA . MET A 1 274 ? -4.859 12.164 15.443 1.00 88.50 274 MET A CA 1
ATOM 2117 C C . MET A 1 274 ? -6.326 12.428 15.778 1.00 88.50 274 MET A C 1
ATOM 2119 O O . MET A 1 274 ? -6.676 12.651 16.940 1.00 88.50 274 MET A O 1
ATOM 2123 N N . LEU A 1 275 ? -7.201 12.384 14.779 1.00 89.19 275 LEU A N 1
ATOM 2124 C CA . LEU A 1 275 ? -8.638 12.593 14.934 1.00 89.19 275 LEU A CA 1
ATOM 2125 C C . LEU A 1 275 ? -9.281 11.505 15.807 1.00 89.19 275 LEU A C 1
ATOM 2127 O O . LEU A 1 275 ? -8.728 10.427 16.022 1.00 89.19 275 LEU A O 1
ATOM 2131 N N . ALA A 1 276 ? -10.480 11.786 16.316 1.00 87.75 276 ALA A N 1
ATOM 2132 C CA . ALA A 1 276 ? -11.280 10.807 17.048 1.00 87.75 276 ALA A CA 1
ATOM 2133 C C . ALA A 1 276 ? -11.543 9.553 16.190 1.00 87.75 276 ALA A C 1
ATOM 2135 O O . ALA A 1 276 ? -12.030 9.655 15.062 1.00 87.75 276 ALA A O 1
ATOM 2136 N N . GLY A 1 277 ? -11.220 8.372 16.717 1.00 82.50 277 GLY A N 1
ATOM 2137 C CA . GLY A 1 277 ? -11.336 7.090 16.019 1.00 82.50 277 GLY A CA 1
ATOM 2138 C C . GLY A 1 277 ? -10.269 6.824 14.950 1.00 82.50 277 GLY A C 1
ATOM 2139 O O . GLY A 1 277 ? -10.292 5.752 14.340 1.00 82.50 277 GLY A O 1
ATOM 2140 N N . GLU A 1 278 ? -9.342 7.755 14.701 1.00 83.69 278 GLU A N 1
ATOM 2141 C CA . GLU A 1 278 ? -8.264 7.564 13.727 1.00 83.69 278 GLU A CA 1
ATOM 2142 C C . GLU A 1 278 ? -7.327 6.438 14.165 1.00 83.69 278 GLU A C 1
ATOM 2144 O O . GLU A 1 278 ? -6.980 6.328 15.341 1.00 83.69 278 GLU A O 1
ATOM 2149 N N . THR A 1 279 ? -6.927 5.599 13.207 1.00 85.56 279 THR A N 1
ATOM 2150 C CA . THR A 1 279 ? -6.008 4.479 13.419 1.00 85.56 279 THR A CA 1
ATOM 2151 C C . THR A 1 279 ? -4.834 4.571 12.450 1.00 85.56 279 THR A C 1
ATOM 2153 O O . THR A 1 279 ? -5.030 4.821 11.262 1.00 85.56 279 THR A O 1
ATOM 2156 N N . LEU A 1 280 ? -3.626 4.348 12.962 1.00 86.50 280 LEU A N 1
ATOM 2157 C CA . LEU A 1 280 ? -2.372 4.313 12.220 1.00 86.50 280 LEU A CA 1
ATOM 2158 C C . LEU A 1 280 ? -1.661 2.979 12.450 1.00 86.50 280 LEU A C 1
ATOM 2160 O O . LEU A 1 280 ? -1.585 2.494 13.579 1.00 86.50 280 LEU A O 1
ATOM 2164 N N . SER A 1 281 ? -1.093 2.433 11.378 1.00 87.75 281 SER A N 1
ATOM 2165 C CA . SER A 1 281 ? -0.357 1.168 11.385 1.00 87.75 281 SER A CA 1
ATOM 2166 C C . SER A 1 281 ? 1.118 1.400 11.043 1.00 87.75 281 SER A C 1
ATOM 2168 O O . SER A 1 281 ? 1.432 2.161 10.126 1.00 87.75 281 SER A O 1
ATOM 2170 N N . TYR A 1 282 ? 2.022 0.712 11.740 1.00 90.06 282 TYR A N 1
ATOM 2171 C CA . TYR A 1 282 ? 3.453 0.651 11.429 1.00 90.06 282 TYR A CA 1
ATOM 2172 C C . TYR A 1 282 ? 3.854 -0.793 11.126 1.00 90.06 282 TYR A C 1
ATOM 2174 O O . TYR A 1 282 ? 3.459 -1.704 11.852 1.00 90.06 282 TYR A O 1
ATOM 2182 N N . GLU A 1 283 ? 4.689 -0.996 10.105 1.00 88.56 283 GLU A N 1
ATOM 2183 C CA . GLU A 1 283 ? 5.390 -2.268 9.885 1.00 88.56 283 GLU A CA 1
ATOM 2184 C C . GLU A 1 283 ? 6.816 -2.151 10.417 1.00 88.56 283 GLU A C 1
ATOM 2186 O O . GLU A 1 283 ? 7.536 -1.205 10.090 1.00 88.56 283 GLU A O 1
ATOM 2191 N N . VAL A 1 284 ? 7.216 -3.126 11.226 1.00 91.69 284 VAL A N 1
ATOM 2192 C CA . VAL A 1 284 ? 8.555 -3.227 11.800 1.00 91.69 284 VAL A CA 1
ATOM 2193 C C . VAL A 1 284 ? 9.155 -4.558 11.362 1.00 91.69 284 VAL A C 1
ATOM 2195 O O . VAL A 1 284 ? 8.688 -5.624 11.756 1.00 91.69 284 VAL A O 1
ATOM 2198 N N . GLU A 1 285 ? 10.203 -4.500 10.546 1.00 92.62 285 GLU A N 1
ATOM 2199 C CA . GLU A 1 285 ? 10.982 -5.668 10.145 1.00 92.62 285 GLU A CA 1
ATOM 2200 C C . GLU A 1 285 ? 12.231 -5.765 11.021 1.00 92.62 285 GLU A C 1
ATOM 2202 O O . GLU A 1 285 ? 13.058 -4.845 11.060 1.00 92.62 285 GLU A O 1
ATOM 2207 N N . VAL A 1 286 ? 12.389 -6.894 11.705 1.00 94.31 286 VAL A N 1
ATOM 2208 C CA . VAL A 1 286 ? 13.565 -7.198 12.524 1.00 94.31 286 VAL A CA 1
ATOM 2209 C C . VAL A 1 286 ? 14.206 -8.501 12.075 1.00 94.31 286 VAL A C 1
ATOM 2211 O O . VAL A 1 286 ? 13.529 -9.440 11.675 1.00 94.31 286 VAL A O 1
ATOM 2214 N N . LYS A 1 287 ? 15.527 -8.598 12.186 1.00 93.62 287 LYS A N 1
ATOM 2215 C CA . LYS A 1 287 ? 16.267 -9.845 12.013 1.00 93.62 287 LYS A CA 1
ATOM 2216 C C . LYS A 1 287 ? 16.497 -10.495 13.371 1.00 93.62 287 LYS A C 1
ATOM 2218 O O . LYS A 1 287 ? 17.048 -9.854 14.266 1.00 93.62 287 LYS A O 1
ATOM 2223 N N . ALA A 1 288 ? 16.126 -11.764 13.517 1.00 93.94 288 ALA A N 1
ATOM 2224 C CA . ALA A 1 288 ? 16.460 -12.569 14.688 1.00 93.94 288 ALA A CA 1
ATOM 2225 C C . ALA A 1 288 ? 17.969 -12.861 14.704 1.00 93.94 288 ALA A C 1
ATOM 2227 O O . ALA A 1 288 ? 18.491 -13.482 13.779 1.00 93.94 288 ALA A O 1
ATOM 2228 N N . ILE A 1 289 ? 18.684 -12.422 15.738 1.00 94.06 289 ILE A N 1
ATOM 2229 C CA . ILE A 1 289 ? 20.146 -12.570 15.857 1.00 94.06 289 ILE A CA 1
ATOM 2230 C C . ILE A 1 289 ? 20.582 -13.430 17.050 1.00 94.06 289 ILE A C 1
ATOM 2232 O O . ILE A 1 289 ? 21.718 -13.895 17.068 1.00 94.06 289 ILE A O 1
ATOM 2236 N N . GLN A 1 290 ? 19.693 -13.696 18.012 1.00 91.31 290 GLN A N 1
ATOM 2237 C CA . GLN A 1 290 ? 19.975 -14.556 19.166 1.00 91.31 290 GLN A CA 1
ATOM 2238 C C . GLN A 1 290 ? 18.746 -15.396 19.534 1.00 91.31 290 GLN A C 1
ATOM 2240 O O . GLN A 1 290 ? 17.633 -14.877 19.575 1.00 91.31 290 GLN A O 1
ATOM 2245 N N . PHE A 1 291 ? 18.950 -16.683 19.825 1.00 88.31 291 PHE A N 1
ATOM 2246 C CA . PHE A 1 291 ? 17.881 -17.597 20.239 1.00 88.31 291 PHE A CA 1
ATOM 2247 C C . PHE A 1 291 ? 17.346 -17.262 21.643 1.00 88.31 291 PHE A C 1
ATOM 2249 O O . PHE A 1 291 ? 18.032 -16.629 22.448 1.00 88.31 291 PHE A O 1
ATOM 2256 N N . GLY A 1 292 ? 16.130 -17.716 21.941 1.00 88.19 292 GLY A N 1
ATOM 2257 C CA . GLY A 1 292 ? 15.431 -17.489 23.205 1.00 88.19 292 GLY A CA 1
ATOM 2258 C C . GLY A 1 292 ? 14.129 -16.694 23.042 1.00 88.19 292 GLY A C 1
ATOM 2259 O O . GLY A 1 292 ? 13.761 -16.321 21.926 1.00 88.19 292 GLY A O 1
ATOM 2260 N N . PRO A 1 293 ? 13.404 -16.448 24.147 1.00 89.62 293 PRO A N 1
ATOM 2261 C CA . PRO A 1 293 ? 12.230 -15.586 24.129 1.00 89.62 293 PRO A CA 1
ATOM 2262 C C . PRO A 1 293 ? 12.650 -14.133 23.885 1.00 89.62 293 PRO A C 1
ATOM 2264 O O . PRO A 1 293 ? 13.531 -13.617 24.572 1.00 89.62 293 PRO A O 1
ATOM 2267 N N . ALA A 1 294 ? 11.996 -13.468 22.940 1.00 92.50 294 ALA A N 1
ATOM 2268 C CA . ALA A 1 294 ? 12.230 -12.067 22.626 1.00 92.50 294 ALA A CA 1
ATOM 2269 C C . ALA A 1 294 ? 10.915 -11.296 22.732 1.00 92.50 294 ALA A C 1
ATOM 2271 O O . ALA A 1 294 ? 9.930 -11.677 22.109 1.00 92.50 294 ALA A O 1
ATOM 2272 N N . THR A 1 295 ? 10.893 -10.216 23.513 1.00 93.81 295 THR A N 1
ATOM 2273 C CA . THR A 1 295 ? 9.704 -9.368 23.665 1.00 93.81 295 THR A CA 1
ATOM 2274 C C . THR A 1 295 ? 9.990 -7.976 23.142 1.00 93.81 295 THR A C 1
ATOM 2276 O O . THR A 1 295 ? 10.871 -7.287 23.657 1.00 93.81 295 THR A O 1
ATOM 2279 N N . ILE A 1 296 ? 9.236 -7.566 22.128 1.00 94.56 296 ILE A N 1
ATOM 2280 C CA . ILE A 1 296 ? 9.200 -6.185 21.663 1.00 94.56 296 ILE A CA 1
ATOM 2281 C C . ILE A 1 296 ? 8.178 -5.432 22.503 1.00 94.56 296 ILE A C 1
ATOM 2283 O O . ILE A 1 296 ? 7.085 -5.935 22.756 1.00 94.56 296 ILE A O 1
ATOM 2287 N N . ARG A 1 297 ? 8.525 -4.216 22.922 1.00 96.38 297 ARG A N 1
ATOM 2288 C CA . ARG A 1 297 ? 7.635 -3.324 23.669 1.00 96.38 297 ARG A CA 1
ATOM 2289 C C . ARG A 1 297 ? 7.493 -2.001 22.935 1.00 96.38 297 ARG A C 1
ATOM 2291 O O . ARG A 1 297 ? 8.476 -1.461 22.437 1.00 96.38 297 ARG A O 1
ATOM 2298 N N . VAL A 1 298 ? 6.280 -1.472 22.893 1.00 96.81 298 VAL A N 1
ATOM 2299 C CA . VAL A 1 298 ? 5.961 -0.176 22.297 1.00 96.81 298 VAL A CA 1
ATOM 2300 C C . VAL A 1 298 ? 5.228 0.660 23.325 1.00 96.81 298 VAL A C 1
ATOM 2302 O O . VAL A 1 298 ? 4.347 0.157 24.018 1.00 96.81 298 VAL A O 1
ATOM 2305 N N . GLU A 1 299 ? 5.589 1.931 23.406 1.00 96.62 299 GLU A N 1
ATOM 2306 C CA . GLU A 1 299 ? 4.962 2.908 24.285 1.00 96.62 299 GLU A CA 1
ATOM 2307 C C . GLU A 1 299 ? 4.441 4.075 23.453 1.00 96.62 299 GLU A C 1
ATOM 2309 O O . GLU A 1 299 ? 5.152 4.582 22.582 1.00 96.62 299 GLU A O 1
ATOM 2314 N N . ALA A 1 300 ? 3.216 4.508 23.736 1.00 96.06 300 ALA A N 1
ATOM 2315 C CA . ALA A 1 300 ? 2.596 5.680 23.141 1.00 96.06 300 ALA A CA 1
ATOM 2316 C C . ALA A 1 300 ? 2.256 6.717 24.217 1.00 96.06 300 ALA A C 1
ATOM 2318 O O . ALA A 1 300 ? 1.683 6.402 25.260 1.00 96.06 300 ALA A O 1
ATOM 2319 N N . THR A 1 301 ? 2.589 7.974 23.944 1.00 95.25 301 THR A N 1
ATOM 2320 C CA . THR A 1 301 ? 2.281 9.129 24.801 1.00 95.25 301 THR A CA 1
ATOM 2321 C C . THR A 1 301 ? 1.631 10.225 23.976 1.00 95.25 301 THR A C 1
ATOM 2323 O O . THR A 1 301 ? 1.951 10.347 22.799 1.00 95.25 301 THR A O 1
ATOM 2326 N N . SER A 1 302 ? 0.799 11.071 24.579 1.00 95.06 302 SER A N 1
ATOM 2327 C CA . SER A 1 302 ? 0.209 12.240 23.916 1.00 95.06 302 SER A CA 1
ATOM 2328 C C . SER A 1 302 ? -0.092 13.364 24.904 1.00 95.06 302 SER A C 1
ATOM 2330 O O . SER A 1 302 ? 0.055 13.187 26.112 1.00 95.06 302 SER A O 1
ATOM 2332 N N . THR A 1 303 ? -0.574 14.508 24.407 1.00 89.62 303 THR A N 1
ATOM 2333 C CA . THR A 1 303 ? -1.046 15.620 25.258 1.00 89.62 303 THR A CA 1
ATOM 2334 C C . THR A 1 303 ? -2.155 15.234 26.238 1.00 89.62 303 THR A C 1
ATOM 2336 O O . THR A 1 303 ? -2.269 15.864 27.287 1.00 89.62 303 THR A O 1
ATOM 2339 N N . ARG A 1 304 ? -2.972 14.223 25.914 1.00 89.69 304 ARG A N 1
ATOM 2340 C CA . ARG A 1 304 ? -4.112 13.774 26.734 1.00 89.69 304 ARG A CA 1
ATOM 2341 C C . ARG A 1 304 ? -3.859 12.477 27.500 1.00 89.69 304 ARG A C 1
ATOM 2343 O O . ARG A 1 304 ? -4.759 11.967 28.163 1.00 89.69 304 ARG A O 1
ATOM 2350 N N . THR A 1 305 ? -2.659 11.922 27.401 1.00 87.25 305 THR A N 1
ATOM 2351 C CA . THR A 1 305 ? -2.312 10.644 28.023 1.00 87.25 305 THR A CA 1
ATOM 2352 C C . THR A 1 305 ? -1.571 10.903 29.336 1.00 87.25 305 THR A C 1
ATOM 2354 O O . THR A 1 305 ? -0.504 11.507 29.321 1.00 87.25 305 THR A O 1
ATOM 2357 N N . GLN A 1 306 ? -2.149 10.480 30.468 1.00 81.62 306 GLN A N 1
ATOM 2358 C CA . GLN A 1 306 ? -1.545 10.670 31.800 1.00 81.62 306 GLN A CA 1
ATOM 2359 C C . GLN A 1 306 ? -0.395 9.687 32.055 1.00 81.62 306 GLN A C 1
ATOM 2361 O O . GLN A 1 306 ? 0.652 10.084 32.560 1.00 81.62 306 GLN A O 1
ATOM 2366 N N . GLU A 1 307 ? -0.572 8.429 31.649 1.00 86.69 307 GLU A N 1
ATOM 2367 C CA . GLU A 1 307 ? 0.446 7.378 31.702 1.00 86.69 307 GLU A CA 1
ATOM 2368 C C . GLU A 1 307 ? 0.644 6.772 30.310 1.00 86.69 307 GLU A C 1
ATOM 2370 O O . GLU A 1 307 ? -0.349 6.588 29.604 1.00 86.69 307 GLU A O 1
ATOM 2375 N N . PRO A 1 308 ? 1.885 6.453 29.893 1.00 91.12 308 PRO A N 1
ATOM 2376 C CA . PRO A 1 308 ? 2.133 5.866 28.582 1.00 91.12 308 PRO A CA 1
ATOM 2377 C C . PRO A 1 308 ? 1.296 4.606 28.358 1.00 91.12 308 PRO A C 1
ATOM 2379 O O . PRO A 1 308 ? 1.289 3.698 29.188 1.00 91.12 308 PRO A O 1
ATOM 2382 N N . VAL A 1 309 ? 0.636 4.526 27.205 1.00 94.38 309 VAL A N 1
ATOM 2383 C CA . VAL A 1 309 ? -0.053 3.303 26.789 1.00 94.38 309 VAL A CA 1
ATOM 2384 C C . VAL A 1 309 ? 0.997 2.350 26.246 1.00 94.38 309 VAL A C 1
ATOM 2386 O O . VAL A 1 309 ? 1.751 2.706 25.340 1.00 94.38 309 VAL A O 1
ATOM 2389 N N . VAL A 1 310 ? 1.060 1.147 26.807 1.00 94.69 310 VAL A N 1
ATOM 2390 C CA . VAL A 1 310 ? 2.090 0.161 26.481 1.00 94.69 310 VAL A CA 1
ATOM 2391 C C . VAL A 1 310 ? 1.454 -1.064 25.845 1.00 94.69 310 VAL A C 1
ATOM 2393 O O . VAL A 1 310 ? 0.445 -1.568 26.328 1.00 94.69 310 VAL A O 1
ATOM 2396 N N . ALA A 1 311 ? 2.086 -1.572 24.793 1.00 92.25 311 ALA A N 1
ATOM 2397 C CA . ALA A 1 311 ? 1.782 -2.870 24.212 1.00 92.25 311 ALA A CA 1
ATOM 2398 C C . ALA A 1 311 ? 3.082 -3.658 24.023 1.00 92.25 311 ALA A C 1
ATOM 2400 O O . ALA A 1 311 ? 4.149 -3.079 23.800 1.00 92.25 311 ALA A O 1
ATOM 2401 N N . SER A 1 312 ? 3.012 -4.981 24.120 1.00 91.81 312 SER A N 1
ATOM 2402 C CA . SER A 1 312 ? 4.174 -5.844 23.930 1.00 91.81 312 SER A CA 1
ATOM 2403 C C . SER A 1 312 ? 3.796 -7.129 23.227 1.00 91.81 312 SER A C 1
ATOM 2405 O O . SER A 1 312 ? 2.745 -7.682 23.531 1.00 91.81 312 SER A O 1
ATOM 2407 N N . GLU A 1 313 ? 4.690 -7.616 22.374 1.00 91.06 313 GLU A N 1
ATOM 2408 C CA . GLU A 1 313 ? 4.545 -8.901 21.697 1.00 91.06 313 GLU A CA 1
ATOM 2409 C C . GLU A 1 313 ? 5.773 -9.760 21.962 1.00 91.06 313 GLU A C 1
ATOM 2411 O O . GLU A 1 313 ? 6.911 -9.277 21.896 1.00 91.06 313 GLU A O 1
ATOM 2416 N N . LYS A 1 314 ? 5.542 -11.030 22.296 1.00 89.69 314 LYS A N 1
ATOM 2417 C CA . LYS A 1 314 ? 6.59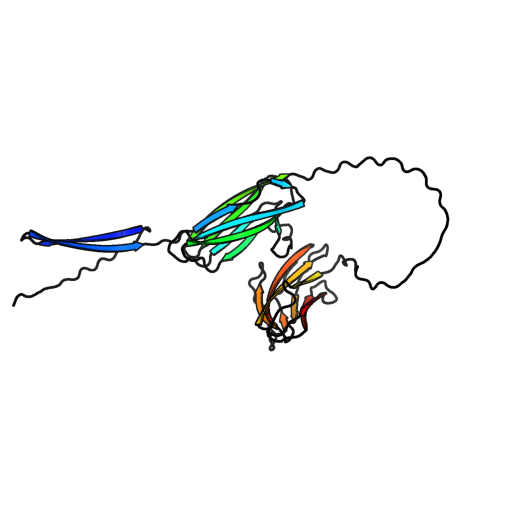2 -12.018 22.539 1.00 89.69 314 LYS A CA 1
ATOM 2418 C C . LYS A 1 314 ? 6.669 -12.973 21.357 1.00 89.69 314 LYS A C 1
ATOM 2420 O O . LYS A 1 314 ? 5.657 -13.528 20.973 1.00 89.69 314 LYS A O 1
ATOM 2425 N N . THR A 1 315 ? 7.888 -13.254 20.915 1.00 85.06 315 THR A N 1
ATOM 2426 C CA . THR A 1 315 ? 8.177 -14.247 19.880 1.00 85.06 315 THR A CA 1
ATOM 2427 C C . THR A 1 315 ? 9.243 -15.217 20.375 1.00 85.06 315 THR A C 1
ATOM 2429 O O . THR A 1 315 ? 10.204 -14.835 21.059 1.00 85.06 315 THR A O 1
ATOM 2432 N N . THR A 1 316 ? 9.090 -16.490 20.033 1.00 88.00 316 THR A N 1
ATOM 2433 C CA . THR A 1 316 ? 10.031 -17.553 20.380 1.00 88.00 316 THR A CA 1
ATOM 2434 C C . THR A 1 316 ? 11.037 -17.757 19.249 1.00 88.00 316 THR A C 1
ATOM 2436 O O . THR A 1 316 ? 10.676 -18.123 18.129 1.00 88.00 316 THR A O 1
ATOM 2439 N N . ILE A 1 317 ? 12.326 -17.541 19.540 1.00 88.44 317 ILE A N 1
ATOM 2440 C CA . ILE A 1 317 ? 13.412 -17.719 18.570 1.00 88.44 317 ILE A CA 1
ATOM 2441 C C . ILE A 1 317 ? 14.148 -19.027 18.856 1.00 88.44 317 ILE A C 1
ATOM 2443 O O . ILE A 1 317 ? 14.873 -19.156 19.844 1.00 88.44 317 ILE A O 1
ATOM 2447 N N . ASN A 1 318 ? 14.010 -19.983 17.950 1.00 81.56 318 ASN A N 1
ATOM 2448 C CA . ASN A 1 318 ? 14.706 -21.259 17.982 1.00 81.56 318 ASN A CA 1
ATOM 2449 C C . ASN A 1 318 ? 16.123 -21.147 17.382 1.00 81.56 318 ASN A C 1
ATOM 2451 O O . ASN A 1 318 ? 16.385 -20.261 16.558 1.00 81.56 318 ASN A O 1
ATOM 2455 N N . PRO A 1 319 ? 17.049 -22.052 17.752 1.00 83.31 319 PRO A N 1
ATOM 2456 C CA . PRO A 1 319 ? 18.331 -22.202 17.060 1.00 83.31 319 PRO A CA 1
ATOM 2457 C C . PRO A 1 319 ? 18.149 -22.458 15.551 1.00 83.31 319 PRO A C 1
ATOM 2459 O O . PRO A 1 319 ? 17.068 -22.864 15.115 1.00 83.31 319 PRO A O 1
ATOM 2462 N N . GLN A 1 320 ? 19.197 -22.198 14.758 1.00 71.88 320 GLN A N 1
ATOM 2463 C CA . GLN A 1 320 ? 19.190 -22.455 13.307 1.00 71.88 320 GLN A CA 1
ATOM 2464 C C . GLN A 1 320 ? 18.952 -23.934 12.974 1.00 71.88 320 GLN A C 1
ATOM 2466 O O . GLN A 1 320 ? 19.595 -24.786 13.622 1.00 71.88 320 GLN A O 1
#

Solvent-accessible surface area (backbone atoms only — not comparable to full-atom values): 18784 Å² total; per-residue (Å²): 135,87,82,86,83,84,85,88,85,89,83,90,83,81,84,90,67,62,47,80,43,72,52,76,47,79,49,75,48,96,90,70,53,73,50,77,51,74,50,78,49,78,41,78,51,83,41,77,46,62,46,77,46,60,62,61,62,48,43,35,77,39,77,49,57,33,43,34,35,45,30,27,76,18,85,45,69,46,41,55,30,38,38,38,38,38,42,35,92,29,54,33,47,30,48,100,79,76,47,58,50,39,95,82,65,42,70,49,76,50,77,44,68,64,42,49,48,64,35,70,50,77,48,77,46,38,27,32,29,73,38,57,44,82,41,42,36,39,38,39,36,38,32,74,88,70,48,74,51,68,38,75,54,61,28,40,26,39,66,63,82,75,78,72,80,76,80,77,74,84,79,76,88,79,81,88,81,82,88,82,90,82,88,80,90,85,75,91,81,86,74,78,72,80,75,78,69,36,70,45,59,46,50,47,72,82,67,74,72,40,38,39,72,38,79,46,53,34,40,37,39,42,27,31,51,25,92,54,68,46,34,56,33,38,38,40,39,38,51,37,91,30,49,43,83,74,45,76,50,44,95,90,58,90,69,71,66,47,68,43,98,83,65,36,42,36,37,45,60,67,39,68,65,41,49,48,62,26,52,50,62,35,45,40,35,27,34,29,71,40,60,44,83,36,53,40,37,37,37,38,40,35,79,85,48,92,64,69,42,68,28,64,38,78,39,45,27,38,73,115

Nearest PDB structures (foldseek):
  7tw1-assembly1_E  TM=4.296E-01  e=3.842E-12  Homo sapiens
  1nud-assembly2_B  TM=4.238E-01  e=2.734E-11  Homo sapiens
  8cte-assembly1_X  TM=4.284E-01  e=9.148E-11  Homo sapiens
  5mhl-assembly2_B  TM=4.174E-01  e=6.117E-11  Homo sapiens
  4kty-assembly2_B  TM=4.230E-01  e=1.237E-10  Homo sapiens

Foldseek 3Di:
DDDDDDDDDDDDDDDPDFDKDKDKDWDADPVGDIDIDIDIDGGWAWDKDKEKDWAQEEEQQDKTKMKIKIWGQIQAKFAFKKKKKFKDQQWWWQPPVRDTADRPDGIAIDTDGIAHHGGMDIDMIMTHGNDFAKMKMKMWIATPSGDIDIYMDIHGYDYDDDPDPDPDDDDDDDDDDDDDDDDDDDDDDDDDPPPQQAKDKEKDWDDAAAAAQDKTKMKIKIWRSHQAKFAFKKKKKFWDPQKDWDDKDWRPDPDDWDADPVRGITIDDTDGMAGHGGMTMMMTIIGGHDFAKIKMKMWIDTPPDPDTDIYMDIHGYDYD

Secondary structure (DSSP, 8-state):
----------------S-EEEEEEEEEE-TTS-EEEEEEEEEE----EEEEEE--SEEETT-EEEEEEEEEE-SSS-EEEEEEEEEE-TTEEEE-TTSPBPPBTB-EEEEEEEEE-TT-EEEEEEEEEE-S-EEEEEEEEEE-TTS-EEEEEEEEEEEPP--------PPPPPPPP-------------------TTSEEEEEEES-SSEETT-EEEEEEEEEE-SSS-EEEEEEEEE--TTEEEEEEE-TT--PPPEE-TTS-EEEPPPEEEE-TT-EEEEEEEEEE-S-EEEEEEEEEE-TT-SS-EEEEEEEEEE--

Sequence (320 aa):
MISRTSRTLDVRCQAKSAGDIVYRWNARSDDGLHVESSTATSITAAKLDVSMTGPQTARVGEQVEFQITIRNTSKVNLTNIALSDRFDVGLQHVDRFQTRSAPGIREIRLSIPQLAAGQMIKQPLTFHIAKAGELCQLIDVATSDGQHVQARKCLTAVAEPKAEPSETTPRQPVIPDPEESNKNPDDPDSSANPVRDQLELKISDFSDPVKVGSTVKYVITLKNDRTTTDQRIGLKLHLPVNFQLQKITQDQSTDQPKFSPDGRTISLPEIKEMLAGETLSYEVEVKAIQFGPATIRVEATSTRTQEPVVASEKTTINPQ

Mean predicted aligned error: 16.9 Å

pLDDT: mean 83.23, std 15.49, range [33.28, 98.25]